Protein AF-A0A9P5GMZ2-F1 (afdb_monomer)

Secondary structure (DSSP, 8-state):
----HHHHHHHHHHSS-TT--GGG-SS-----EESSHHHHHHHHHHTT--TT-PPPTT--TTT---HHHHHHHTT-HHHHHHHHTTS-S-GGG-EETTSBBHHHHHHHHT-HHHHHHHHHH---SSHHHHHHSBSBTTS-SPBHHHHHHHTT-HHHHHHHHHHHHHHTTTTTHHHHHHHHS-HHHHHHHHHH--GGGHHHHHHTT--SS-HHHHT-TTTS-------

Sequence (227 aa):
MKVNKTLEQYIKLGWMSTNASNNFKQRVNSVQWYPNIINAHRSLTFKGVDHNCIIPIEGPRDLGPDLITGIIFDDCTDCFERFSEVLPPTHMSCCNEGGWSFISLALHAKSEKLLDRFFVSGFPYELEKFITGSSNAMGRGPSILGLSASSGDHQSFARLFRKLKQILNGRGFQRTLRDKLTGKERAAIRSVAPQYLQKMLYEAGLAAMHPTLRYSPYYSGKRTLMY

Foldseek 3Di:
DDPPVVLVVCCVPPPPDPDDDPVVPPDLPDFDKFQALQRLLVVCVVVVPDLVDQADLQGDPVPGDRPLLVCLLVLPPVSVVSVCVPHDLLQQRMAGNRQAGSLLSNLLSVSVNVLVVNLVSDHDPPLLCQQLFARGSSRPHFGVLLSNLQSLPQVSNVSSLVVNCVVCVLPCLLVSCVVRHDPNSLVSCVVRHDPVCQQVCVSSVSDPDRSVQCPPPVNVPPPPPDD

pLDDT: mean 78.57, std 18.8, range [28.84, 96.88]

Organism: Penicillium crustosum (NCBI:txid36656)

Mean predicted aligned error: 10.62 Å

Structure (mmCIF, N/CA/C/O backbone):
data_AF-A0A9P5GMZ2-F1
#
_entry.id   AF-A0A9P5GMZ2-F1
#
loop_
_atom_site.group_PDB
_atom_site.id
_atom_site.type_symbol
_atom_site.label_atom_id
_atom_site.label_alt_id
_atom_site.label_comp_id
_atom_site.label_asym_id
_atom_site.label_entity_id
_atom_site.label_seq_id
_atom_site.pdbx_PDB_ins_code
_atom_site.Cartn_x
_atom_site.Cartn_y
_atom_site.Cartn_z
_atom_site.occupancy
_atom_site.B_iso_or_equiv
_atom_site.auth_seq_id
_atom_site.auth_comp_id
_atom_site.auth_asym_id
_atom_site.auth_atom_id
_atom_site.pdbx_PDB_model_num
ATOM 1 N N . MET A 1 1 ? -13.095 -8.566 -21.799 1.00 33.94 1 MET A N 1
ATOM 2 C CA . MET A 1 1 ? -11.735 -8.109 -21.436 1.00 33.94 1 MET A CA 1
ATOM 3 C C . MET A 1 1 ? -10.721 -9.060 -22.045 1.00 33.94 1 MET A C 1
ATOM 5 O O . MET A 1 1 ? -10.682 -10.214 -21.647 1.00 33.94 1 MET A O 1
ATOM 9 N N . LYS A 1 2 ? -9.985 -8.626 -23.075 1.00 30.50 2 LYS A N 1
ATOM 10 C CA . LYS A 1 2 ? -8.913 -9.421 -23.690 1.00 30.50 2 LYS A CA 1
ATOM 11 C C . LYS A 1 2 ? -7.632 -9.134 -22.911 1.00 30.50 2 LYS A C 1
ATOM 13 O O . LYS A 1 2 ? -7.067 -8.060 -23.085 1.00 30.50 2 LYS A O 1
ATOM 18 N N . VAL A 1 3 ? -7.194 -10.072 -22.073 1.00 38.72 3 VAL A N 1
ATOM 19 C CA . VAL A 1 3 ? -5.803 -10.090 -21.602 1.00 38.72 3 VAL A CA 1
ATOM 20 C C . VAL A 1 3 ? -4.935 -10.067 -22.857 1.00 38.72 3 VAL A C 1
ATOM 22 O O . VAL A 1 3 ? -5.157 -10.840 -23.796 1.00 38.72 3 VAL A O 1
ATOM 25 N N . ASN A 1 4 ? -4.061 -9.069 -22.938 1.00 45.94 4 ASN A N 1
ATOM 26 C CA . ASN A 1 4 ? -3.279 -8.760 -24.121 1.00 45.94 4 ASN A CA 1
ATOM 27 C C . ASN A 1 4 ? -2.366 -9.966 -24.401 1.00 45.94 4 ASN A C 1
ATOM 29 O O . ASN A 1 4 ? -1.335 -10.108 -23.754 1.00 45.94 4 ASN A O 1
ATOM 33 N N . LYS A 1 5 ? -2.753 -10.862 -25.327 1.00 44.34 5 LYS A N 1
ATOM 34 C CA . LYS A 1 5 ? -1.968 -12.051 -25.742 1.00 44.34 5 LYS A CA 1
ATOM 35 C C . LYS A 1 5 ? -0.502 -11.707 -26.024 1.00 44.34 5 LYS A C 1
ATOM 37 O O . LYS A 1 5 ? 0.380 -12.538 -25.841 1.00 44.34 5 LYS A O 1
ATOM 42 N N . THR A 1 6 ? -0.261 -10.463 -26.422 1.00 46.75 6 THR A N 1
ATOM 43 C CA . THR A 1 6 ? 1.050 -9.857 -26.606 1.00 46.75 6 THR A CA 1
ATOM 44 C C . THR A 1 6 ? 1.871 -9.842 -25.312 1.00 46.75 6 THR A C 1
ATOM 46 O O . THR A 1 6 ? 3.021 -10.256 -25.340 1.00 46.75 6 THR A O 1
ATOM 49 N N . LEU A 1 7 ? 1.298 -9.460 -24.164 1.00 46.81 7 LEU A N 1
ATOM 50 C CA . LEU A 1 7 ? 1.973 -9.449 -22.857 1.00 46.81 7 LEU A CA 1
ATOM 51 C C . LEU A 1 7 ? 2.372 -10.868 -22.419 1.00 46.81 7 LEU A C 1
ATOM 53 O O . LEU A 1 7 ? 3.510 -11.100 -22.020 1.00 46.81 7 LEU A O 1
ATOM 57 N N . GLU A 1 8 ? 1.480 -11.848 -22.578 1.00 47.41 8 GLU A N 1
ATOM 58 C CA . GLU A 1 8 ? 1.796 -13.255 -22.295 1.00 47.41 8 GLU A CA 1
ATOM 59 C C . GLU A 1 8 ? 2.885 -13.815 -23.217 1.00 47.41 8 GLU A C 1
ATOM 61 O O . GLU A 1 8 ? 3.755 -14.558 -22.753 1.00 47.41 8 GLU A O 1
ATOM 66 N N . GLN A 1 9 ? 2.844 -13.474 -24.511 1.00 47.50 9 GLN A N 1
ATOM 67 C CA . GLN A 1 9 ? 3.877 -13.850 -25.478 1.00 47.50 9 GLN A CA 1
ATOM 68 C C . GLN A 1 9 ? 5.213 -13.171 -25.172 1.00 47.50 9 GLN A C 1
ATOM 70 O O . GLN A 1 9 ? 6.240 -13.838 -25.243 1.00 47.50 9 GLN A O 1
ATOM 75 N N . TYR A 1 10 ? 5.217 -11.902 -24.758 1.00 50.97 10 TYR A N 1
ATOM 76 C CA . TYR A 1 10 ? 6.428 -11.188 -24.349 1.00 50.97 10 TYR A CA 1
ATOM 77 C C . TYR A 1 10 ? 7.068 -11.809 -23.108 1.00 50.97 10 TYR A C 1
ATOM 79 O O . TYR A 1 10 ? 8.281 -12.007 -23.090 1.00 50.97 10 TYR A O 1
ATOM 87 N N . ILE A 1 11 ? 6.272 -12.203 -22.111 1.00 53.44 11 ILE A N 1
ATOM 88 C CA . ILE A 1 11 ? 6.795 -12.905 -20.932 1.00 53.44 11 ILE A CA 1
ATOM 89 C C . ILE A 1 11 ? 7.312 -14.304 -21.320 1.00 53.44 11 ILE A C 1
ATOM 91 O O . ILE A 1 11 ? 8.352 -14.731 -20.826 1.00 53.44 11 ILE A O 1
ATOM 95 N N . LYS A 1 12 ? 6.631 -15.020 -22.230 1.00 48.66 12 LYS A N 1
ATOM 96 C CA . LYS A 1 12 ? 7.063 -16.355 -22.694 1.00 48.66 12 LYS A CA 1
ATOM 97 C C . LYS A 1 12 ? 8.335 -16.326 -23.550 1.00 48.66 12 LYS A C 1
ATOM 99 O O . LYS A 1 12 ? 9.143 -17.239 -23.440 1.00 48.66 12 LYS A O 1
ATOM 104 N N . LEU A 1 13 ? 8.498 -15.321 -24.410 1.00 45.12 13 LEU A N 1
ATOM 105 C CA . LEU A 1 13 ? 9.579 -15.263 -25.403 1.00 45.12 13 LEU A CA 1
ATOM 106 C C . LEU A 1 13 ? 10.765 -14.391 -24.965 1.00 45.12 13 LEU A C 1
ATOM 108 O O . LEU A 1 13 ? 11.882 -14.633 -25.407 1.00 45.12 13 LEU A O 1
ATOM 112 N N . GLY A 1 14 ? 10.545 -13.381 -24.118 1.00 47.19 14 GLY A N 1
ATOM 113 C CA . GLY A 1 14 ? 11.544 -12.353 -23.802 1.00 47.19 14 GLY A CA 1
ATOM 114 C C . GLY A 1 14 ? 12.242 -12.485 -22.447 1.00 47.19 14 GLY A C 1
ATOM 115 O O . GLY A 1 14 ? 13.271 -11.845 -22.252 1.00 47.19 14 GLY A O 1
ATOM 116 N N . TRP A 1 15 ? 11.715 -13.284 -21.509 1.00 47.94 15 TRP A N 1
ATOM 117 C CA . TRP A 1 15 ? 12.262 -13.384 -20.143 1.00 47.94 15 TRP A CA 1
ATOM 118 C C . TRP A 1 15 ? 13.025 -14.679 -19.835 1.00 47.94 15 TRP A C 1
ATOM 120 O O . TRP A 1 15 ? 13.958 -14.630 -19.042 1.00 47.94 15 TRP A O 1
ATOM 130 N N . MET A 1 16 ? 12.662 -15.824 -20.429 1.00 41.19 16 MET A N 1
ATOM 131 C CA . MET A 1 16 ? 13.154 -17.137 -19.964 1.00 41.19 16 MET A CA 1
ATOM 132 C C . MET A 1 16 ? 14.047 -17.915 -20.943 1.00 41.19 16 MET A C 1
ATOM 134 O O . MET A 1 16 ? 14.605 -18.936 -20.551 1.00 41.19 16 MET A O 1
ATOM 138 N N . SER A 1 17 ? 14.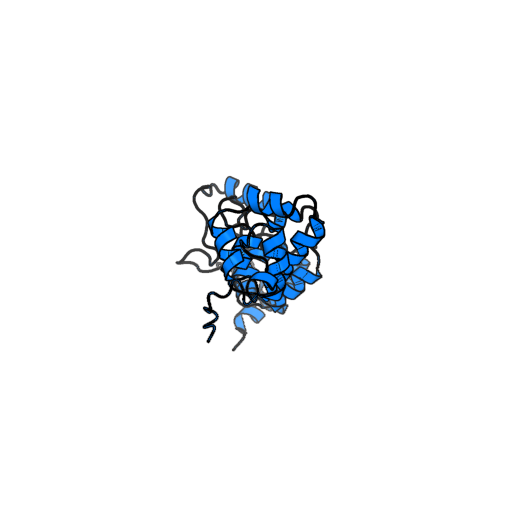251 -17.471 -22.190 1.00 36.06 17 SER A N 1
ATOM 139 C CA . SER A 1 17 ? 15.225 -18.145 -23.060 1.00 36.06 17 SER A CA 1
ATOM 140 C C . SER A 1 17 ? 16.616 -17.545 -22.863 1.00 36.06 17 SER A C 1
ATOM 142 O O . SER A 1 17 ? 16.887 -16.429 -23.308 1.00 36.06 17 SER A O 1
ATOM 144 N N . THR A 1 18 ? 17.522 -18.311 -22.262 1.00 42.81 18 THR A N 1
ATOM 145 C CA . THR A 1 18 ? 18.946 -17.979 -22.072 1.00 42.81 18 THR A CA 1
ATOM 146 C C . THR A 1 18 ? 19.729 -17.752 -23.376 1.00 42.81 18 THR A C 1
ATOM 148 O O . THR A 1 18 ? 20.888 -17.357 -23.317 1.00 42.81 18 THR A O 1
ATOM 151 N N . ASN A 1 19 ? 19.099 -17.926 -24.548 1.00 41.53 19 ASN A N 1
ATOM 152 C CA . ASN A 1 19 ? 19.746 -17.907 -25.864 1.00 41.53 19 ASN A CA 1
ATOM 153 C C . ASN A 1 19 ? 19.155 -16.902 -26.878 1.00 41.53 19 ASN A C 1
ATOM 155 O O . ASN A 1 19 ? 19.465 -16.987 -28.066 1.00 41.53 19 ASN A O 1
ATOM 159 N N . ALA A 1 20 ? 18.315 -15.944 -26.470 1.00 41.34 20 ALA A N 1
ATOM 160 C CA . ALA A 1 20 ? 17.826 -14.932 -27.412 1.00 41.34 20 ALA A CA 1
ATOM 161 C C . ALA A 1 20 ? 18.942 -13.933 -27.775 1.00 41.34 20 ALA A C 1
ATOM 163 O O . ALA A 1 20 ? 19.545 -13.303 -26.905 1.00 41.34 20 ALA A O 1
ATOM 164 N N . SER A 1 21 ? 19.214 -13.786 -29.077 1.00 36.66 21 SER A N 1
ATOM 165 C CA . SER A 1 21 ? 20.243 -12.888 -29.612 1.00 36.66 21 SER A CA 1
ATOM 166 C C . SER A 1 21 ? 20.099 -11.468 -29.052 1.00 36.66 21 SER A C 1
ATOM 168 O O . SER A 1 21 ? 18.994 -10.919 -29.033 1.00 36.66 21 SER A O 1
ATOM 170 N N . ASN A 1 22 ? 21.223 -10.854 -28.665 1.00 39.69 22 ASN A N 1
ATOM 171 C CA . ASN A 1 22 ? 21.317 -9.514 -28.064 1.00 39.69 22 ASN A CA 1
ATOM 172 C C . ASN A 1 22 ? 20.596 -8.383 -28.837 1.00 39.69 22 ASN A C 1
ATOM 174 O O . ASN A 1 22 ? 20.407 -7.303 -28.283 1.00 39.69 22 ASN A O 1
ATOM 178 N N . ASN A 1 23 ? 20.154 -8.624 -30.074 1.00 28.84 23 ASN A N 1
ATOM 179 C CA . ASN A 1 23 ? 19.489 -7.650 -30.938 1.00 28.84 23 ASN A CA 1
ATOM 180 C C . ASN A 1 23 ? 17.980 -7.476 -30.671 1.00 28.84 23 ASN A C 1
ATOM 182 O O . ASN A 1 23 ? 17.396 -6.527 -31.183 1.00 28.84 23 ASN A O 1
ATOM 186 N N . PHE A 1 24 ? 17.354 -8.313 -29.831 1.00 35.38 24 PHE A N 1
ATOM 187 C CA . PHE A 1 24 ? 15.966 -8.109 -29.369 1.00 35.38 24 PHE A CA 1
ATOM 188 C C . PHE A 1 24 ? 15.852 -7.199 -28.128 1.00 35.38 24 PHE A C 1
ATOM 190 O O . PHE A 1 24 ? 14.751 -6.919 -27.660 1.00 35.38 24 PHE A O 1
ATOM 197 N N . LYS A 1 25 ? 16.975 -6.662 -27.621 1.00 35.22 25 LYS A N 1
ATOM 198 C CA . LYS A 1 25 ? 17.029 -5.629 -26.565 1.00 35.22 25 LYS A CA 1
ATOM 199 C C . LYS A 1 25 ? 16.632 -4.229 -27.069 1.00 35.22 25 LYS A C 1
ATOM 201 O O . LYS A 1 25 ? 17.165 -3.222 -26.603 1.00 35.22 25 LYS A O 1
ATOM 206 N N . GLN A 1 26 ? 15.707 -4.117 -28.020 1.00 33.09 26 GLN A N 1
ATOM 207 C CA . GLN A 1 26 ? 15.161 -2.814 -28.396 1.00 33.09 26 GLN A CA 1
ATOM 208 C C . GLN A 1 26 ? 14.063 -2.406 -27.403 1.00 33.09 26 GLN A C 1
ATOM 210 O O . GLN A 1 26 ? 12.888 -2.695 -27.585 1.00 33.09 26 GLN A O 1
ATOM 215 N N . ARG A 1 27 ? 14.500 -1.712 -26.341 1.00 35.41 27 ARG A N 1
ATOM 216 C CA . ARG A 1 27 ? 13.706 -0.837 -25.453 1.00 35.41 27 ARG A CA 1
ATOM 217 C C . ARG A 1 27 ? 12.497 -1.460 -24.744 1.00 35.41 27 ARG A C 1
ATOM 219 O O . ARG A 1 27 ? 11.446 -0.839 -24.641 1.00 35.41 27 ARG A O 1
ATOM 226 N N . VAL A 1 28 ? 12.679 -2.620 -24.127 1.00 40.03 28 VAL A N 1
ATOM 227 C CA . VAL A 1 28 ? 11.989 -2.870 -22.855 1.00 40.03 28 VAL A CA 1
ATOM 228 C C . VAL A 1 28 ? 13.042 -2.580 -21.800 1.00 40.03 28 VAL A C 1
ATOM 230 O O . VAL A 1 28 ? 14.031 -3.310 -21.727 1.00 40.03 28 VAL A O 1
ATOM 233 N N . ASN A 1 29 ? 12.918 -1.461 -21.076 1.00 41.44 29 ASN A N 1
ATOM 234 C CA . ASN A 1 29 ? 13.789 -1.189 -19.932 1.00 41.44 29 ASN A CA 1
ATOM 235 C C . ASN A 1 29 ? 13.842 -2.469 -19.092 1.00 41.44 29 ASN A C 1
ATOM 237 O O . ASN A 1 29 ? 12.802 -3.061 -18.797 1.00 41.44 29 ASN A O 1
ATOM 241 N N . SER A 1 30 ? 15.053 -2.936 -18.784 1.00 54.25 30 SER A N 1
ATOM 242 C CA . SER A 1 30 ? 15.268 -4.038 -17.852 1.00 54.25 30 SER A CA 1
ATOM 243 C C . SER A 1 30 ? 14.341 -3.853 -16.660 1.00 54.25 30 SER A C 1
ATOM 245 O O . SER A 1 30 ? 14.303 -2.762 -16.098 1.00 54.25 30 SER A O 1
ATOM 247 N N . VAL A 1 31 ? 13.589 -4.889 -16.313 1.00 64.62 31 VAL A N 1
ATOM 248 C CA . VAL A 1 31 ? 12.605 -4.872 -15.230 1.00 64.62 31 VAL A CA 1
ATOM 249 C C . VAL A 1 31 ? 13.294 -4.421 -13.956 1.00 64.62 31 VAL A C 1
ATOM 251 O O . VAL A 1 31 ? 14.028 -5.186 -13.333 1.00 64.62 31 VAL A O 1
ATOM 254 N N . GLN A 1 32 ? 13.123 -3.146 -13.623 1.00 77.38 32 GLN A N 1
ATOM 255 C CA . GLN A 1 32 ? 13.827 -2.529 -12.521 1.00 77.38 32 GLN A CA 1
ATOM 256 C C . GLN A 1 32 ? 12.911 -2.500 -11.308 1.00 77.38 32 GLN A C 1
ATOM 258 O O . GLN A 1 32 ? 11.843 -1.895 -11.309 1.00 77.38 32 GLN A O 1
ATOM 263 N N . TRP A 1 33 ? 13.371 -3.160 -10.257 1.00 88.50 33 TRP A N 1
ATOM 264 C CA . TRP A 1 33 ? 12.737 -3.172 -8.953 1.00 88.50 33 TRP A CA 1
ATOM 265 C C . TRP A 1 33 ? 13.796 -3.171 -7.868 1.00 88.50 33 TRP A C 1
ATOM 267 O O . TRP A 1 33 ? 14.986 -3.379 -8.118 1.00 88.50 33 TRP A O 1
ATOM 277 N N . TYR A 1 34 ? 13.343 -2.943 -6.645 1.00 90.31 34 TYR A N 1
ATOM 278 C CA . TYR A 1 34 ? 14.190 -2.926 -5.470 1.00 90.31 34 TYR A CA 1
ATOM 279 C C . TYR A 1 34 ? 13.580 -3.815 -4.389 1.00 90.31 34 TYR A C 1
ATOM 281 O O . TYR A 1 34 ? 12.365 -3.792 -4.193 1.00 90.31 34 TYR A O 1
ATOM 289 N N . PRO A 1 35 ? 14.390 -4.579 -3.642 1.00 88.38 35 PRO A N 1
ATOM 290 C CA . PRO A 1 35 ? 13.876 -5.567 -2.696 1.00 88.38 35 PRO A CA 1
ATOM 291 C C . PRO A 1 35 ? 13.142 -4.962 -1.502 1.00 88.38 35 PRO A C 1
ATOM 293 O O . PRO A 1 35 ? 12.345 -5.648 -0.871 1.00 88.38 35 PRO A O 1
ATOM 296 N N . ASN A 1 36 ? 13.397 -3.692 -1.185 1.00 88.44 36 ASN A N 1
ATOM 297 C CA . ASN A 1 36 ? 12.684 -2.945 -0.157 1.00 88.44 36 ASN A CA 1
ATOM 298 C C . ASN A 1 36 ? 12.876 -1.434 -0.342 1.00 88.44 36 ASN A C 1
ATOM 300 O O . ASN A 1 36 ? 13.705 -0.983 -1.139 1.00 88.44 36 ASN A O 1
ATOM 304 N N . ILE A 1 37 ? 12.153 -0.665 0.472 1.00 90.25 37 ILE A N 1
ATOM 305 C CA . ILE A 1 37 ? 12.160 0.799 0.455 1.00 90.25 37 ILE A CA 1
ATOM 306 C C . ILE A 1 37 ? 13.548 1.419 0.704 1.00 90.25 37 ILE A C 1
ATOM 308 O O . ILE A 1 37 ? 13.862 2.454 0.127 1.00 90.25 37 ILE A O 1
ATOM 312 N N . ILE A 1 38 ? 14.409 0.775 1.505 1.00 90.44 38 ILE A N 1
ATOM 313 C CA . ILE A 1 38 ? 15.766 1.268 1.806 1.00 90.44 38 ILE A CA 1
ATOM 314 C C . ILE A 1 38 ? 16.649 1.172 0.560 1.00 90.44 38 ILE A C 1
ATOM 316 O O . ILE A 1 38 ? 17.356 2.121 0.219 1.00 90.44 38 ILE A O 1
ATOM 320 N N . ASN A 1 39 ? 16.596 0.031 -0.130 1.00 89.38 39 ASN A N 1
ATOM 321 C CA . ASN A 1 39 ? 17.332 -0.168 -1.374 1.00 89.38 39 ASN A CA 1
ATOM 322 C C . ASN A 1 39 ? 16.799 0.743 -2.482 1.00 89.38 39 ASN A C 1
ATOM 324 O O . ASN A 1 39 ? 17.598 1.357 -3.181 1.00 89.38 39 ASN A O 1
ATOM 328 N N . ALA A 1 40 ? 15.476 0.901 -2.582 1.00 91.50 40 ALA A N 1
ATOM 329 C CA . ALA A 1 40 ? 14.859 1.832 -3.520 1.00 91.50 40 ALA A CA 1
ATOM 330 C C . ALA A 1 40 ? 15.331 3.272 -3.286 1.00 91.50 40 ALA A C 1
ATOM 332 O O . ALA A 1 40 ? 15.813 3.912 -4.216 1.00 91.50 40 ALA A O 1
ATOM 333 N N . HIS A 1 41 ? 15.272 3.753 -2.040 1.00 91.25 41 HIS A N 1
ATOM 334 C CA . HIS A 1 41 ? 15.730 5.093 -1.674 1.00 91.25 41 HIS A CA 1
ATOM 335 C C . HIS A 1 41 ? 17.197 5.281 -2.058 1.00 91.25 41 HIS A C 1
ATOM 337 O O . HIS A 1 41 ? 17.532 6.195 -2.801 1.00 91.25 41 HIS A O 1
ATOM 343 N N . ARG A 1 42 ? 18.071 4.362 -1.625 1.00 89.62 42 ARG A N 1
ATOM 344 C CA . ARG A 1 42 ? 19.505 4.408 -1.933 1.00 89.62 42 ARG A CA 1
ATOM 345 C C . ARG A 1 42 ? 19.759 4.483 -3.441 1.00 89.62 42 ARG A C 1
ATOM 347 O O . ARG A 1 42 ? 20.533 5.327 -3.883 1.00 89.62 42 ARG A O 1
ATOM 354 N N . SER A 1 43 ? 19.123 3.616 -4.226 1.00 88.69 43 SER A N 1
ATOM 355 C CA . SER A 1 43 ? 19.301 3.585 -5.678 1.00 88.69 43 SER A CA 1
ATOM 356 C C . SER A 1 43 ? 18.782 4.846 -6.369 1.00 88.69 43 SER A C 1
ATOM 358 O O . SER A 1 43 ? 19.453 5.353 -7.265 1.00 88.69 43 SER A O 1
ATOM 360 N N . LEU A 1 44 ? 17.629 5.377 -5.954 1.00 88.19 44 LEU A N 1
ATOM 361 C CA . LEU A 1 44 ? 17.064 6.610 -6.510 1.00 88.19 44 LEU A CA 1
ATOM 362 C C . LEU A 1 44 ? 17.925 7.832 -6.169 1.00 88.19 44 LEU A C 1
ATOM 364 O O . LEU A 1 44 ? 18.216 8.635 -7.055 1.00 88.19 44 LEU A O 1
ATOM 368 N N . THR A 1 45 ? 18.425 7.922 -4.934 1.00 87.56 45 THR A N 1
ATOM 369 C CA . THR A 1 45 ? 19.382 8.960 -4.530 1.00 87.56 45 THR A CA 1
ATOM 370 C C . THR A 1 45 ? 20.666 8.888 -5.362 1.00 87.56 45 THR A C 1
ATOM 372 O O . THR A 1 45 ? 21.123 9.914 -5.857 1.00 87.56 45 THR A O 1
ATOM 375 N N . PHE A 1 46 ? 21.234 7.694 -5.582 1.00 86.38 46 PHE A N 1
ATOM 376 C CA . PHE A 1 46 ? 22.434 7.537 -6.421 1.00 86.38 46 PHE A CA 1
ATOM 377 C C . PHE A 1 46 ? 22.206 7.904 -7.889 1.00 86.38 46 PHE A C 1
ATOM 379 O O . PHE A 1 46 ? 23.123 8.395 -8.541 1.00 86.38 46 PHE A O 1
ATOM 386 N N . LYS A 1 47 ? 20.989 7.703 -8.406 1.00 84.50 47 LYS A N 1
ATOM 387 C CA . LYS A 1 47 ? 20.587 8.156 -9.746 1.00 84.50 47 LYS A CA 1
ATOM 388 C C . LYS A 1 47 ? 20.366 9.675 -9.836 1.00 84.50 47 LYS A C 1
ATOM 390 O O . LYS A 1 47 ? 20.063 10.166 -10.918 1.00 84.50 47 LYS A O 1
ATOM 395 N N . GLY A 1 48 ? 20.499 10.413 -8.732 1.00 84.38 48 GLY A N 1
ATOM 396 C CA . GLY A 1 48 ? 20.294 11.860 -8.699 1.00 84.38 48 GLY A CA 1
ATOM 397 C C . GLY A 1 48 ? 18.824 12.279 -8.752 1.00 84.38 48 GLY A C 1
ATOM 398 O O . GLY A 1 48 ? 18.534 13.413 -9.124 1.00 84.38 48 GLY A O 1
ATOM 399 N N . VAL A 1 49 ? 17.888 11.387 -8.400 1.00 84.25 49 VAL A N 1
ATOM 400 C CA . VAL A 1 49 ? 16.466 11.744 -8.307 1.00 84.25 49 VAL A CA 1
ATOM 401 C C . VAL A 1 49 ? 16.279 12.734 -7.155 1.00 84.25 49 VAL A C 1
ATOM 403 O O . VAL A 1 49 ? 16.659 12.455 -6.016 1.00 84.25 49 VAL A O 1
ATOM 406 N N . ASP A 1 50 ? 15.699 13.898 -7.452 1.00 82.62 50 ASP A N 1
ATOM 407 C CA . ASP A 1 50 ? 15.386 14.911 -6.442 1.00 82.62 50 ASP A CA 1
ATOM 408 C C . ASP A 1 50 ? 14.394 14.347 -5.412 1.00 82.62 50 ASP A C 1
ATOM 410 O O . ASP A 1 50 ? 13.353 13.795 -5.761 1.00 82.62 50 ASP A O 1
ATOM 414 N N . HIS A 1 51 ? 14.684 14.540 -4.124 1.00 78.94 51 HIS A N 1
ATOM 415 C CA . HIS A 1 51 ? 13.829 14.105 -3.016 1.00 78.94 51 HIS A CA 1
ATOM 416 C C . HIS A 1 51 ? 12.495 14.856 -2.965 1.00 78.94 51 HIS A C 1
ATOM 418 O O . HIS A 1 51 ? 11.555 14.404 -2.307 1.00 78.94 51 HIS A O 1
ATOM 424 N N . ASN A 1 52 ? 12.396 15.999 -3.644 1.00 81.50 52 ASN A N 1
ATOM 425 C CA . ASN A 1 52 ? 11.145 16.734 -3.807 1.00 81.50 52 ASN A CA 1
ATOM 426 C C . ASN A 1 52 ? 10.347 16.283 -5.039 1.00 81.50 52 ASN A C 1
ATOM 428 O O . ASN A 1 52 ? 9.181 16.655 -5.173 1.00 81.50 52 ASN A O 1
ATOM 432 N N . CYS A 1 53 ? 10.939 15.471 -5.916 1.00 79.69 53 CYS A N 1
ATOM 433 C CA . CYS A 1 53 ? 10.290 14.951 -7.107 1.00 79.69 53 CYS A CA 1
ATOM 434 C C . CYS A 1 53 ? 9.825 13.510 -6.861 1.00 79.69 53 CYS A C 1
ATOM 436 O O . CYS A 1 53 ? 10.622 12.576 -6.805 1.00 79.69 53 CYS A O 1
ATOM 438 N N . ILE A 1 54 ? 8.512 13.322 -6.715 1.00 80.75 54 ILE A N 1
ATOM 439 C CA . ILE A 1 54 ? 7.908 11.988 -6.657 1.00 80.75 54 ILE A CA 1
ATOM 440 C C . ILE A 1 54 ? 7.409 11.641 -8.056 1.00 80.75 54 ILE A C 1
ATOM 442 O O . ILE A 1 54 ? 6.550 12.340 -8.596 1.00 80.75 54 ILE A O 1
ATOM 446 N N . ILE A 1 55 ? 7.913 10.545 -8.625 1.00 84.56 55 ILE A N 1
ATOM 447 C CA . ILE A 1 55 ? 7.340 9.971 -9.847 1.00 84.56 55 ILE A CA 1
ATOM 448 C C . ILE A 1 55 ? 5.896 9.555 -9.525 1.00 84.56 55 ILE A C 1
ATOM 450 O O . ILE A 1 55 ? 5.703 8.847 -8.530 1.00 84.56 55 ILE A O 1
ATOM 454 N N . PRO A 1 56 ? 4.884 9.976 -10.309 1.00 89.62 56 PRO A N 1
ATOM 455 C CA . PRO A 1 56 ? 3.498 9.586 -10.064 1.00 89.62 56 PRO A CA 1
ATOM 456 C C . PRO A 1 56 ? 3.353 8.068 -9.950 1.00 89.62 56 PRO A C 1
ATOM 458 O O . PRO A 1 56 ? 4.123 7.318 -10.550 1.00 89.62 56 PRO A O 1
ATOM 461 N N . ILE A 1 57 ? 2.380 7.608 -9.165 1.00 92.00 57 ILE A N 1
ATOM 462 C CA . ILE A 1 57 ? 2.187 6.172 -8.928 1.00 92.00 57 ILE A CA 1
ATOM 463 C C . ILE A 1 57 ? 1.799 5.431 -10.215 1.00 92.00 57 ILE A C 1
ATOM 465 O O . ILE A 1 57 ? 2.164 4.273 -10.391 1.00 92.00 57 ILE A O 1
ATOM 469 N N . GLU A 1 58 ? 1.148 6.129 -11.145 1.00 87.00 58 GLU A N 1
ATOM 470 C CA . GLU A 1 58 ? 0.802 5.664 -12.489 1.00 87.00 58 GLU A CA 1
ATOM 471 C C . GLU A 1 58 ? 1.973 5.749 -13.487 1.00 87.00 58 GLU A C 1
ATOM 473 O O . GLU A 1 58 ? 1.838 5.349 -14.642 1.00 87.00 58 GLU A O 1
ATOM 478 N N . GLY A 1 59 ? 3.124 6.267 -13.051 1.00 85.19 59 GLY A N 1
ATOM 479 C CA . GLY A 1 59 ? 4.290 6.545 -13.882 1.00 85.19 59 GLY A CA 1
ATOM 480 C C . GLY A 1 59 ? 4.293 7.954 -14.500 1.00 85.19 59 GLY A C 1
ATOM 481 O O . GLY A 1 59 ? 3.366 8.747 -14.308 1.00 85.19 59 GLY A O 1
ATOM 482 N N . PRO A 1 60 ? 5.366 8.327 -15.219 1.00 80.75 60 PRO A N 1
ATOM 483 C CA . PRO A 1 60 ? 5.439 9.602 -15.930 1.00 80.75 60 PRO A CA 1
ATOM 484 C C . PRO A 1 60 ? 4.333 9.710 -16.990 1.00 80.75 60 PRO A C 1
ATOM 486 O O . PRO A 1 60 ? 4.099 8.759 -17.730 1.00 80.75 60 PRO A O 1
ATOM 489 N N . ARG A 1 61 ? 3.691 10.881 -17.114 1.00 73.75 61 ARG A N 1
ATOM 490 C CA . ARG A 1 61 ? 2.529 11.089 -18.008 1.00 73.75 61 ARG A CA 1
ATOM 491 C C . ARG A 1 61 ? 2.771 10.658 -19.457 1.00 73.75 61 ARG A C 1
ATOM 493 O O . ARG A 1 61 ? 1.866 10.115 -20.078 1.00 73.75 61 ARG A O 1
ATOM 500 N N . ASP A 1 62 ? 3.981 10.878 -19.961 1.00 75.38 62 ASP A N 1
ATOM 501 C CA . ASP A 1 62 ? 4.326 10.619 -21.363 1.00 75.38 62 ASP A CA 1
ATOM 502 C C . ASP A 1 62 ? 4.838 9.192 -21.612 1.00 75.38 62 ASP A C 1
ATOM 504 O O . ASP A 1 62 ? 4.953 8.769 -22.760 1.00 75.38 62 ASP A O 1
ATOM 508 N N . LEU A 1 63 ? 5.168 8.449 -20.550 1.00 74.44 63 LEU A N 1
ATOM 509 C CA . LEU A 1 63 ? 5.766 7.111 -20.639 1.00 74.44 63 LEU A CA 1
ATOM 510 C C . LEU A 1 63 ? 4.835 6.010 -20.122 1.00 74.44 63 LEU A C 1
ATOM 512 O O . LEU A 1 63 ? 4.967 4.860 -20.536 1.00 74.44 63 LEU A O 1
ATOM 516 N N . GLY A 1 64 ? 3.884 6.361 -19.256 1.00 76.75 64 GLY A N 1
ATOM 517 C CA . GLY A 1 64 ? 3.012 5.407 -18.586 1.00 76.75 64 GLY A CA 1
ATOM 518 C C . GLY A 1 64 ? 3.729 4.599 -17.495 1.00 76.75 64 GLY A C 1
ATOM 519 O O . GLY A 1 64 ? 4.844 4.946 -17.084 1.00 76.75 64 GLY A O 1
ATOM 520 N N . PRO A 1 65 ? 3.078 3.537 -16.993 1.00 83.50 65 PRO A N 1
ATOM 521 C CA . PRO A 1 65 ? 3.624 2.705 -15.930 1.00 83.50 65 PRO A CA 1
ATOM 522 C C . PRO A 1 65 ? 4.787 1.838 -16.428 1.00 83.50 65 PRO A C 1
ATOM 524 O O . PRO A 1 65 ? 4.781 1.352 -17.560 1.00 83.50 65 PRO A O 1
ATOM 527 N N . ASP A 1 66 ? 5.763 1.577 -15.553 1.00 85.56 66 ASP A N 1
ATOM 528 C CA . ASP A 1 66 ? 6.759 0.528 -15.801 1.00 85.56 66 ASP A CA 1
ATOM 529 C C . ASP A 1 66 ? 6.102 -0.865 -15.846 1.00 85.56 66 ASP A C 1
ATOM 531 O O . ASP A 1 66 ? 4.959 -1.046 -15.421 1.00 85.56 66 ASP A O 1
ATOM 535 N N . LEU A 1 67 ? 6.826 -1.874 -16.346 1.00 83.81 67 LEU A N 1
ATOM 536 C CA . LEU A 1 67 ? 6.255 -3.205 -16.573 1.00 83.81 67 LEU A CA 1
ATOM 537 C C . LEU A 1 67 ? 5.671 -3.839 -15.301 1.00 83.81 67 LEU A C 1
ATOM 539 O O . LEU A 1 67 ? 4.619 -4.472 -15.372 1.00 83.81 67 LEU A O 1
ATOM 543 N N . ILE A 1 68 ? 6.324 -3.678 -14.147 1.00 89.12 68 ILE A N 1
ATOM 544 C CA . ILE A 1 68 ? 5.831 -4.259 -12.891 1.00 89.12 68 ILE A CA 1
ATOM 545 C C . ILE A 1 68 ? 4.570 -3.530 -12.451 1.00 89.12 68 ILE A C 1
ATOM 547 O O . ILE A 1 68 ? 3.596 -4.169 -12.054 1.00 89.12 68 ILE A O 1
ATOM 551 N N . THR A 1 69 ? 4.572 -2.204 -12.563 1.00 91.25 69 THR A N 1
ATOM 552 C CA . THR A 1 69 ? 3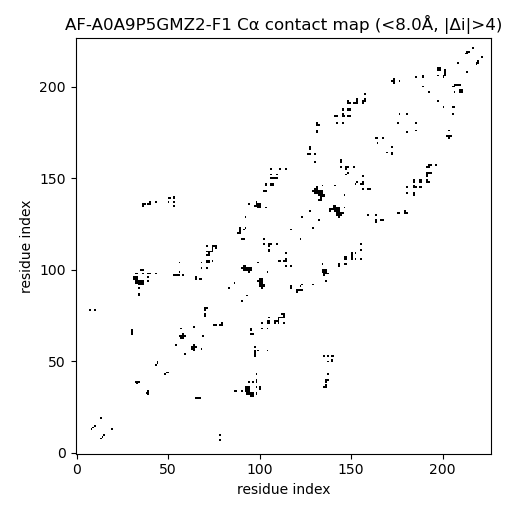.389 -1.387 -12.293 1.00 91.25 69 THR A CA 1
ATOM 553 C C . THR A 1 69 ? 2.226 -1.791 -13.191 1.00 91.25 69 THR A C 1
ATOM 555 O O . THR A 1 69 ? 1.132 -2.003 -12.680 1.00 91.25 69 THR A O 1
ATOM 558 N N . GLY A 1 70 ? 2.465 -2.001 -14.488 1.00 88.31 70 GLY A N 1
ATOM 559 C CA . GLY A 1 70 ? 1.461 -2.499 -15.430 1.00 88.31 70 GLY A CA 1
ATOM 560 C C . GLY A 1 70 ? 0.912 -3.876 -15.046 1.00 88.31 70 GLY A C 1
ATOM 561 O O . GLY A 1 70 ? -0.299 -4.042 -14.960 1.00 88.31 70 GLY A O 1
ATOM 562 N N . ILE A 1 71 ? 1.783 -4.843 -14.721 1.00 89.44 71 ILE A N 1
ATOM 563 C CA . ILE A 1 71 ? 1.373 -6.185 -14.258 1.00 89.44 71 ILE A CA 1
ATOM 564 C C . ILE A 1 71 ? 0.473 -6.099 -13.019 1.00 89.44 71 ILE A C 1
ATOM 566 O O . ILE A 1 71 ? -0.521 -6.823 -12.929 1.00 89.44 71 ILE A O 1
ATOM 570 N N . ILE A 1 72 ? 0.827 -5.233 -12.064 1.00 94.06 72 ILE A N 1
ATOM 571 C CA . ILE A 1 72 ? 0.050 -5.048 -10.839 1.00 94.06 72 ILE A CA 1
ATOM 572 C C . ILE A 1 72 ? -1.275 -4.347 -11.143 1.00 94.06 72 ILE A C 1
ATOM 574 O O . ILE A 1 72 ? -2.312 -4.797 -10.662 1.00 94.06 72 ILE A O 1
ATOM 578 N N . PHE A 1 73 ? -1.266 -3.283 -11.946 1.00 93.00 73 PHE A N 1
ATOM 579 C CA . PHE A 1 73 ? -2.468 -2.521 -12.296 1.00 93.00 73 PHE A CA 1
ATOM 580 C C . PHE A 1 73 ? -3.485 -3.365 -13.069 1.00 93.00 73 PHE A C 1
ATOM 582 O O . PHE A 1 73 ? -4.681 -3.252 -12.817 1.00 93.00 73 PHE A O 1
ATOM 589 N N . ASP A 1 74 ? -3.011 -4.259 -13.936 1.00 91.38 74 ASP A N 1
ATOM 590 C CA . ASP A 1 74 ? -3.850 -5.206 -14.677 1.00 91.38 74 ASP A CA 1
ATOM 591 C C . ASP A 1 74 ? -4.345 -6.388 -13.817 1.00 91.38 74 ASP A C 1
ATOM 593 O O . ASP A 1 74 ? -5.087 -7.240 -14.312 1.00 91.38 74 ASP A O 1
ATOM 597 N N . ASP A 1 75 ? -3.921 -6.477 -12.548 1.00 91.62 75 ASP A N 1
ATOM 598 C CA . ASP A 1 75 ? -4.189 -7.601 -11.637 1.00 91.62 75 ASP A CA 1
ATOM 599 C C . ASP A 1 75 ? -3.837 -8.967 -12.276 1.00 91.62 75 ASP A C 1
ATOM 601 O O . ASP A 1 75 ? -4.519 -9.981 -12.084 1.00 91.62 75 ASP A O 1
ATOM 605 N N . CYS A 1 76 ? -2.764 -9.000 -13.086 1.00 90.94 76 CYS A N 1
ATOM 606 C CA . CYS A 1 76 ? -2.328 -10.201 -13.803 1.00 90.94 76 CYS A CA 1
ATOM 607 C C . CYS A 1 76 ? -1.526 -11.124 -12.876 1.00 90.94 76 CYS A C 1
ATOM 609 O O . CYS A 1 76 ? -0.291 -11.096 -12.844 1.00 90.94 76 CYS A O 1
ATOM 611 N N . THR A 1 77 ? -2.225 -11.986 -12.139 1.00 89.75 77 THR A N 1
ATOM 612 C CA . THR A 1 77 ? -1.610 -12.935 -11.199 1.00 89.75 77 THR A CA 1
ATOM 613 C C . THR A 1 77 ? -0.595 -13.867 -11.849 1.00 89.75 77 THR A C 1
ATOM 615 O O . THR A 1 77 ? 0.460 -14.100 -11.270 1.00 89.75 77 THR A O 1
ATOM 618 N N . ASP A 1 78 ? -0.874 -14.353 -13.058 1.00 85.44 78 ASP A N 1
ATOM 619 C CA . ASP A 1 78 ? -0.011 -15.311 -13.762 1.00 85.44 78 ASP A CA 1
ATOM 620 C C . ASP A 1 78 ? 1.278 -14.641 -14.256 1.00 85.44 78 ASP A C 1
ATOM 622 O O . ASP A 1 78 ? 2.358 -15.234 -14.236 1.00 85.44 78 ASP A O 1
ATOM 626 N N . CYS A 1 79 ? 1.176 -13.374 -14.671 1.00 86.06 79 CYS A N 1
ATOM 627 C CA . CYS A 1 79 ? 2.329 -12.549 -15.014 1.00 86.06 79 CYS A CA 1
ATOM 628 C C . CYS A 1 79 ? 3.197 -12.302 -13.773 1.00 86.06 79 CYS A C 1
ATOM 630 O O . CYS A 1 79 ? 4.420 -12.440 -13.828 1.00 86.06 79 CYS A O 1
ATOM 632 N N . PHE A 1 80 ? 2.556 -11.951 -12.653 1.00 87.31 80 PHE A N 1
ATOM 633 C CA . PHE A 1 80 ? 3.241 -11.680 -11.394 1.00 87.31 80 PHE A CA 1
ATOM 634 C C . PHE A 1 80 ? 3.909 -12.934 -10.823 1.00 87.31 80 PHE A C 1
ATOM 636 O O . PHE A 1 80 ? 5.002 -12.847 -10.281 1.00 87.31 80 PHE A O 1
ATOM 643 N N . GLU A 1 81 ? 3.301 -14.108 -10.974 1.00 86.31 81 GLU A N 1
ATOM 644 C CA . GLU A 1 81 ? 3.845 -15.376 -10.482 1.00 86.31 81 GLU A CA 1
ATOM 645 C C . GLU A 1 81 ? 5.191 -15.714 -11.125 1.00 86.31 81 GLU A C 1
ATOM 647 O O . GLU A 1 81 ? 6.158 -15.978 -10.414 1.00 86.31 81 GLU A O 1
ATOM 652 N N . ARG A 1 82 ? 5.296 -15.562 -12.449 1.00 81.12 82 ARG A N 1
ATOM 653 C CA . ARG A 1 82 ? 6.566 -15.738 -13.174 1.00 81.12 82 ARG A CA 1
ATOM 654 C C . ARG A 1 82 ? 7.646 -14.761 -12.721 1.00 81.12 82 ARG A C 1
ATOM 656 O O . ARG A 1 82 ? 8.828 -15.073 -12.763 1.00 81.12 82 ARG A O 1
ATOM 663 N N . PHE A 1 83 ? 7.243 -13.564 -12.308 1.00 78.44 83 PHE A N 1
ATOM 664 C CA . PHE A 1 83 ? 8.156 -12.576 -11.745 1.00 78.44 83 PHE A CA 1
ATOM 665 C C . PHE A 1 83 ? 8.529 -12.893 -10.290 1.00 78.44 83 PHE A C 1
ATOM 667 O O . PHE A 1 83 ? 9.648 -12.632 -9.860 1.00 78.44 83 PHE A O 1
ATOM 674 N N . SER A 1 84 ? 7.611 -13.485 -9.529 1.00 81.62 84 SER A N 1
ATOM 675 C CA . SER A 1 84 ? 7.770 -13.732 -8.097 1.00 81.62 84 SER A CA 1
ATOM 676 C C . SER A 1 84 ? 8.869 -14.738 -7.751 1.00 81.62 84 SER A C 1
ATOM 678 O O . SER A 1 84 ? 9.411 -14.676 -6.648 1.00 81.62 84 SER A O 1
ATOM 680 N N . GLU A 1 85 ? 9.258 -15.593 -8.704 1.00 76.81 85 GLU A N 1
ATOM 681 C CA . GLU A 1 85 ? 10.352 -16.566 -8.569 1.00 76.81 85 GLU A CA 1
ATOM 682 C C . GLU A 1 85 ? 11.702 -15.913 -8.232 1.00 76.81 85 GLU A C 1
ATOM 684 O O . GLU A 1 85 ? 12.530 -16.517 -7.553 1.00 76.81 85 GLU A O 1
ATOM 689 N N . VAL A 1 86 ? 11.923 -14.670 -8.676 1.00 78.56 86 VAL A N 1
ATOM 690 C CA . VAL A 1 86 ? 13.176 -13.929 -8.442 1.00 78.56 86 VAL A CA 1
ATOM 691 C C . VAL A 1 86 ? 13.062 -12.884 -7.329 1.00 78.56 86 VAL A C 1
ATOM 693 O O . VAL A 1 86 ? 14.027 -12.175 -7.038 1.00 78.56 86 VAL A O 1
ATOM 696 N N . LEU A 1 87 ? 11.886 -12.763 -6.710 1.00 83.62 87 LEU A N 1
ATOM 697 C CA . LEU A 1 87 ? 11.625 -11.794 -5.654 1.00 83.62 87 LEU A CA 1
ATOM 698 C C . LEU A 1 87 ? 11.841 -12.405 -4.255 1.00 83.62 87 LEU A C 1
ATOM 700 O O . LEU A 1 87 ? 11.559 -13.584 -4.036 1.00 83.62 87 LEU A O 1
ATOM 704 N N . PRO A 1 88 ? 12.269 -11.608 -3.256 1.00 83.00 88 PRO A N 1
ATOM 705 C CA . PRO A 1 88 ? 12.388 -12.079 -1.876 1.00 83.00 88 PRO A CA 1
ATOM 706 C C . PRO A 1 88 ? 11.010 -12.434 -1.294 1.00 83.00 88 PRO A C 1
ATOM 708 O O . PRO A 1 88 ? 10.062 -11.725 -1.601 1.00 83.00 88 PRO A O 1
ATOM 711 N N . PRO A 1 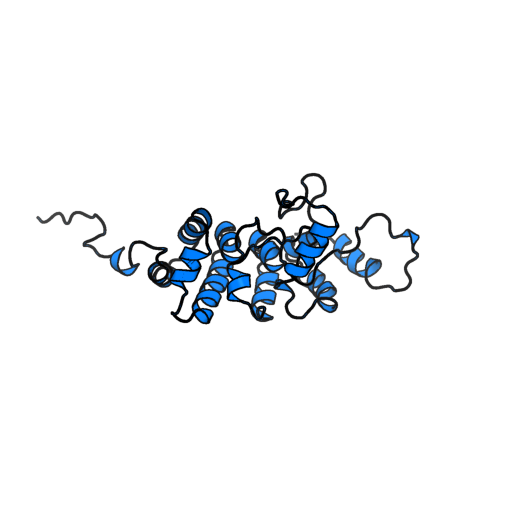89 ? 10.874 -13.403 -0.368 1.00 81.31 89 PRO A N 1
ATOM 712 C CA . PRO A 1 89 ? 9.572 -13.905 0.107 1.00 81.31 89 PRO A CA 1
ATOM 713 C C . PRO A 1 89 ? 8.536 -12.838 0.509 1.00 81.31 89 PRO A C 1
ATOM 715 O O . PRO A 1 89 ? 7.336 -13.030 0.346 1.00 81.31 89 PRO A O 1
ATOM 718 N N . THR A 1 90 ? 8.978 -11.679 1.002 1.00 83.50 90 THR A N 1
ATOM 719 C CA . THR A 1 90 ? 8.125 -10.520 1.297 1.00 83.50 90 THR A CA 1
ATOM 720 C C . THR A 1 90 ? 7.883 -9.640 0.059 1.00 83.50 90 THR A C 1
ATOM 722 O O . THR A 1 90 ? 8.161 -8.434 0.095 1.00 83.50 90 THR A O 1
ATOM 725 N N . HIS A 1 91 ? 7.340 -10.215 -1.026 1.00 89.12 91 HIS A N 1
ATOM 726 C CA . HIS A 1 91 ? 7.139 -9.550 -2.333 1.00 89.12 91 HIS A CA 1
ATOM 727 C C . HIS A 1 91 ? 6.442 -8.191 -2.223 1.00 89.12 91 HIS A C 1
ATOM 729 O O . HIS A 1 91 ? 6.847 -7.222 -2.855 1.00 89.12 91 HIS A O 1
ATOM 735 N N . MET A 1 92 ? 5.433 -8.094 -1.352 1.00 92.75 92 MET A N 1
ATOM 736 C CA . MET A 1 92 ? 4.637 -6.878 -1.130 1.00 92.75 92 MET A CA 1
ATOM 737 C C . MET A 1 92 ? 5.469 -5.637 -0.748 1.00 92.75 92 MET A C 1
ATOM 739 O O . MET A 1 92 ? 5.007 -4.505 -0.902 1.00 92.75 92 MET A O 1
ATOM 743 N N . SER A 1 93 ? 6.666 -5.857 -0.188 1.00 92.31 93 SER A N 1
ATOM 744 C CA . SER A 1 93 ? 7.558 -4.811 0.323 1.00 92.31 93 SER A CA 1
ATOM 745 C C . SER A 1 93 ? 8.591 -4.337 -0.696 1.00 92.31 93 SER A C 1
ATOM 747 O O . SER A 1 93 ? 9.231 -3.309 -0.467 1.00 92.31 93 SER A O 1
ATOM 749 N N . CYS A 1 94 ? 8.732 -5.052 -1.814 1.00 93.19 94 CYS A N 1
ATOM 750 C CA . CYS A 1 94 ? 9.549 -4.622 -2.937 1.00 93.19 94 CYS A CA 1
ATOM 751 C C . CYS A 1 94 ? 8.972 -3.351 -3.565 1.00 93.19 94 CYS A C 1
ATOM 753 O O . CYS A 1 94 ? 7.785 -3.063 -3.410 1.00 93.19 94 CYS A O 1
ATOM 755 N N . CYS A 1 95 ? 9.811 -2.598 -4.268 1.00 93.44 95 CYS A N 1
ATOM 756 C CA . CYS A 1 95 ? 9.445 -1.350 -4.925 1.00 93.44 95 CYS A CA 1
ATOM 757 C C . CYS A 1 95 ? 9.679 -1.425 -6.433 1.00 93.44 95 CYS A C 1
ATOM 759 O O . CYS A 1 95 ? 10.648 -2.048 -6.866 1.00 93.44 95 CYS A O 1
ATOM 761 N N . ASN A 1 96 ? 8.830 -0.761 -7.217 1.00 92.94 96 ASN A N 1
ATOM 762 C CA . ASN A 1 96 ? 9.038 -0.584 -8.657 1.00 92.94 96 ASN A CA 1
ATOM 763 C C . ASN A 1 96 ? 10.176 0.410 -8.951 1.00 92.94 96 ASN A C 1
ATOM 765 O O . ASN A 1 96 ? 10.808 0.949 -8.035 1.00 92.94 96 ASN A O 1
ATOM 769 N N . GLU A 1 97 ? 10.407 0.692 -10.234 1.0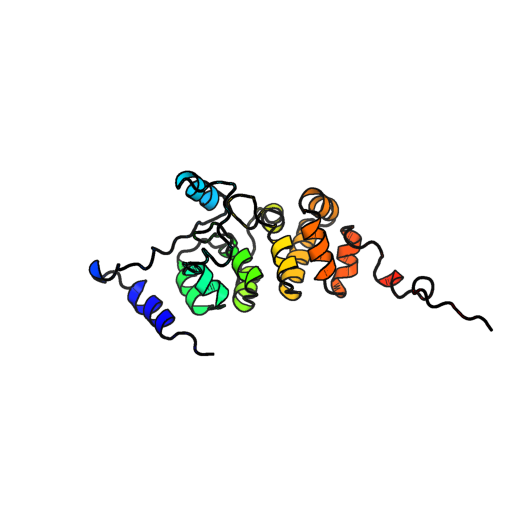0 88.88 97 GLU A N 1
ATOM 770 C CA . GLU A 1 97 ? 11.419 1.650 -10.684 1.00 88.88 97 GLU A CA 1
ATOM 771 C C . GLU A 1 97 ? 11.221 3.045 -10.067 1.00 88.88 97 GLU A C 1
ATOM 773 O O . GLU A 1 97 ? 12.199 3.673 -9.662 1.00 88.88 97 GLU A O 1
ATOM 778 N N . GLY A 1 98 ? 9.966 3.485 -9.922 1.00 89.12 98 GLY A N 1
ATOM 779 C CA . GLY A 1 98 ? 9.589 4.760 -9.301 1.00 89.12 98 GLY A CA 1
ATOM 780 C C . GLY A 1 98 ? 9.654 4.792 -7.767 1.00 89.12 98 GLY A C 1
ATOM 781 O O . GLY A 1 98 ? 9.332 5.814 -7.157 1.00 89.12 98 GLY A O 1
ATOM 782 N N . GLY A 1 99 ? 10.051 3.692 -7.122 1.00 92.69 99 GLY A N 1
ATOM 783 C CA . GLY A 1 99 ? 10.180 3.597 -5.669 1.00 92.69 99 GLY A CA 1
ATOM 784 C C . GLY A 1 99 ? 8.869 3.367 -4.911 1.00 92.69 99 GLY A C 1
ATOM 785 O O . GLY A 1 99 ? 8.856 3.477 -3.687 1.00 92.69 99 GLY A O 1
ATOM 786 N N . TRP A 1 100 ? 7.770 3.045 -5.588 1.00 94.88 100 TRP A N 1
ATOM 787 C CA . TRP A 1 100 ? 6.497 2.684 -4.959 1.00 94.88 100 TRP A CA 1
ATOM 788 C C . TRP A 1 100 ? 6.488 1.216 -4.566 1.00 94.88 100 TRP A C 1
ATOM 790 O O . TRP A 1 100 ? 6.829 0.361 -5.383 1.00 94.88 100 TRP A O 1
ATOM 800 N N . SER A 1 101 ? 6.090 0.906 -3.329 1.00 95.31 101 SER A N 1
ATOM 801 C CA . SER A 1 101 ? 5.994 -0.495 -2.910 1.00 95.31 101 SER A CA 1
ATOM 802 C C . SER A 1 101 ? 4.897 -1.250 -3.668 1.00 95.31 101 SER A C 1
ATOM 804 O O . SER A 1 101 ? 3.859 -0.678 -3.997 1.00 95.31 101 SER A O 1
ATOM 806 N N . PHE A 1 102 ? 5.085 -2.546 -3.917 1.00 95.62 102 PHE A N 1
ATOM 807 C CA . PHE A 1 102 ? 4.132 -3.356 -4.683 1.00 95.62 102 PHE A CA 1
ATOM 808 C C . PHE A 1 102 ? 2.754 -3.409 -4.025 1.00 95.62 102 PHE A C 1
ATOM 810 O O . PHE A 1 102 ? 1.745 -3.337 -4.723 1.00 95.62 102 PHE A O 1
ATOM 817 N N . ILE A 1 103 ? 2.689 -3.443 -2.687 1.00 96.19 103 ILE A N 1
ATOM 818 C CA . ILE A 1 103 ? 1.404 -3.316 -1.991 1.00 96.19 103 ILE A CA 1
ATOM 819 C C . ILE A 1 103 ? 0.740 -1.966 -2.268 1.00 96.19 103 ILE A C 1
ATOM 821 O O . ILE A 1 103 ? -0.471 -1.908 -2.425 1.00 96.19 103 ILE A O 1
ATOM 825 N N . SER A 1 104 ? 1.511 -0.882 -2.366 1.00 95.94 104 SER A N 1
ATOM 826 C CA . SER A 1 104 ? 0.974 0.453 -2.635 1.00 95.94 104 SER A CA 1
ATOM 827 C C . SER A 1 104 ? 0.390 0.542 -4.037 1.00 95.94 104 SER A C 1
ATOM 829 O O . SER A 1 104 ? -0.709 1.063 -4.206 1.00 95.94 104 SER A O 1
ATOM 831 N N . LEU A 1 105 ? 1.087 -0.035 -5.018 1.00 96.56 105 LEU A N 1
ATOM 832 C CA . LEU A 1 105 ? 0.598 -0.159 -6.389 1.00 96.56 105 LEU A CA 1
ATOM 833 C C . LEU A 1 105 ? -0.716 -0.945 -6.432 1.00 96.56 105 LEU A C 1
ATOM 835 O O . LEU A 1 105 ? -1.700 -0.469 -6.992 1.00 96.56 105 LEU A O 1
ATOM 839 N N . ALA A 1 106 ? -0.760 -2.100 -5.766 1.00 96.88 106 ALA A N 1
ATOM 840 C CA . ALA A 1 106 ? -1.942 -2.954 -5.740 1.00 96.88 106 ALA A CA 1
ATOM 841 C C . ALA A 1 106 ? -3.131 -2.284 -5.026 1.00 96.88 106 ALA A C 1
ATOM 843 O O . ALA A 1 106 ? -4.261 -2.362 -5.497 1.00 96.88 106 ALA A O 1
ATOM 844 N N . LEU A 1 107 ? -2.891 -1.565 -3.922 1.00 96.69 107 LEU A N 1
ATOM 845 C CA . LEU A 1 107 ? -3.926 -0.810 -3.200 1.00 96.69 107 LEU A CA 1
ATOM 846 C C . LEU A 1 107 ? -4.488 0.349 -4.019 1.00 96.69 107 LEU A C 1
ATOM 848 O O . LEU A 1 107 ? -5.685 0.627 -3.947 1.00 96.69 107 LEU A O 1
ATOM 852 N N . HIS A 1 108 ? -3.620 1.044 -4.752 1.00 95.50 108 HIS A N 1
ATOM 853 C CA . HIS A 1 108 ? -4.008 2.141 -5.626 1.00 95.50 108 HIS A CA 1
ATOM 854 C C . HIS A 1 108 ? -4.865 1.640 -6.794 1.00 95.50 108 HIS A C 1
ATOM 856 O O . HIS A 1 108 ? -5.938 2.190 -7.037 1.00 95.50 108 HIS A O 1
ATOM 862 N N . ALA A 1 109 ? -4.434 0.560 -7.451 1.00 95.12 109 ALA A N 1
ATOM 863 C CA . ALA A 1 109 ? -5.137 -0.031 -8.587 1.00 95.12 109 ALA A CA 1
ATOM 864 C C . ALA A 1 109 ? -6.335 -0.914 -8.204 1.00 95.12 109 ALA A C 1
ATOM 866 O O . ALA A 1 109 ? -7.109 -1.293 -9.078 1.00 95.12 109 ALA A O 1
ATOM 867 N N . LYS A 1 110 ? -6.518 -1.215 -6.911 1.00 95.81 110 LYS A N 1
ATOM 868 C CA . LYS A 1 110 ? -7.530 -2.163 -6.409 1.00 95.81 110 LYS A CA 1
ATOM 869 C C . LYS A 1 110 ? -7.364 -3.553 -7.031 1.00 95.81 110 LYS A C 1
ATOM 871 O O . LYS A 1 110 ? -8.335 -4.187 -7.432 1.00 95.81 110 LYS A O 1
ATOM 876 N N . SER A 1 111 ? -6.122 -4.019 -7.109 1.00 95.62 111 SER A N 1
ATOM 877 C CA . SER A 1 111 ? -5.753 -5.323 -7.665 1.00 95.62 111 SER A CA 1
ATOM 878 C C . SER A 1 111 ? -6.123 -6.438 -6.684 1.00 95.62 111 SER A C 1
ATOM 880 O O . SER A 1 111 ? -5.274 -6.934 -5.942 1.00 95.62 111 SER A O 1
ATOM 882 N N . GLU A 1 112 ? -7.414 -6.762 -6.597 1.00 94.44 112 GLU A N 1
ATOM 883 C CA . GLU A 1 112 ? -7.985 -7.625 -5.556 1.00 94.44 112 GLU A CA 1
ATOM 884 C C . GLU A 1 112 ? -7.266 -8.977 -5.448 1.00 94.44 112 GLU A C 1
ATOM 886 O O . GLU A 1 112 ? -6.912 -9.394 -4.340 1.00 94.44 112 GLU A O 1
ATOM 891 N N . LYS A 1 113 ? -6.968 -9.638 -6.576 1.00 94.12 113 LYS A N 1
ATOM 892 C CA . LYS A 1 113 ? -6.342 -10.970 -6.561 1.00 94.12 113 LYS A CA 1
ATOM 893 C C . LYS A 1 113 ? -4.901 -10.912 -6.068 1.00 94.12 113 LYS A C 1
ATOM 895 O O . LYS A 1 113 ? -4.471 -11.774 -5.296 1.00 94.12 113 LYS A O 1
ATOM 900 N N . LEU A 1 114 ? -4.137 -9.909 -6.498 1.00 94.38 114 LEU A N 1
ATOM 901 C CA . LEU A 1 114 ? -2.774 -9.702 -6.010 1.00 94.38 114 LEU A CA 1
ATOM 902 C C . LEU A 1 114 ? -2.751 -9.278 -4.540 1.00 94.38 114 LEU A C 1
ATOM 904 O O . LEU A 1 114 ? -1.913 -9.767 -3.782 1.00 94.38 114 LEU A O 1
ATOM 908 N N . LEU A 1 115 ? -3.689 -8.431 -4.109 1.00 95.06 115 LEU A N 1
ATOM 909 C CA . LEU A 1 115 ? -3.840 -8.056 -2.704 1.00 95.06 115 LEU A CA 1
ATOM 910 C C . LEU A 1 115 ? -4.137 -9.280 -1.838 1.00 95.06 115 LEU A C 1
ATOM 912 O O . LEU A 1 115 ? -3.514 -9.442 -0.788 1.00 95.06 115 LEU A O 1
ATOM 916 N N . ASP A 1 116 ? -5.014 -10.179 -2.286 1.00 93.00 116 ASP A N 1
ATOM 917 C CA . ASP A 1 116 ? -5.258 -11.453 -1.611 1.00 93.00 116 ASP A CA 1
ATOM 918 C C . ASP A 1 116 ? -3.984 -12.276 -1.445 1.00 93.00 116 ASP A C 1
ATOM 920 O O . ASP A 1 116 ? -3.668 -12.691 -0.324 1.00 93.00 116 ASP A O 1
ATOM 924 N N . ARG A 1 117 ? -3.214 -12.447 -2.526 1.00 91.50 117 ARG A N 1
ATOM 925 C CA . ARG A 1 117 ? -1.927 -13.157 -2.481 1.00 91.50 117 ARG A CA 1
ATOM 926 C C . ARG A 1 117 ? -0.959 -12.503 -1.494 1.00 91.50 117 ARG A C 1
ATOM 928 O O . ARG A 1 117 ? -0.405 -13.198 -0.646 1.00 91.50 117 ARG A O 1
ATOM 935 N N . PHE A 1 118 ? -0.805 -11.180 -1.541 1.00 92.56 118 PHE A N 1
ATOM 936 C CA . PHE A 1 118 ? 0.074 -10.441 -0.633 1.00 92.56 118 PHE A CA 1
ATOM 937 C C . PHE A 1 118 ? -0.335 -10.607 0.831 1.00 92.56 118 PHE A C 1
ATOM 939 O O . PHE A 1 118 ? 0.495 -10.907 1.688 1.00 92.56 118 PHE A O 1
ATOM 946 N N . PHE A 1 119 ? -1.616 -10.459 1.155 1.00 90.50 119 PHE A N 1
ATOM 947 C CA . PHE A 1 119 ? -2.059 -10.594 2.540 1.00 90.50 119 PHE A CA 1
ATOM 948 C C . PHE A 1 119 ? -1.916 -12.024 3.084 1.00 90.50 119 PHE A C 1
ATOM 950 O O . PHE A 1 119 ? -1.756 -12.180 4.298 1.00 90.50 119 PHE A O 1
ATOM 957 N N . VAL A 1 120 ? -1.934 -13.044 2.216 1.00 87.94 120 VAL A N 1
ATOM 958 C CA . VAL A 1 120 ? -1.683 -14.450 2.577 1.00 87.94 120 VAL A CA 1
ATOM 959 C C . VAL A 1 120 ? -0.189 -14.751 2.724 1.00 87.94 120 VAL A C 1
ATOM 961 O O . VAL A 1 120 ? 0.184 -15.437 3.673 1.00 87.94 120 VAL A O 1
ATOM 964 N N . SER A 1 121 ? 0.675 -14.205 1.858 1.00 82.06 121 SER A N 1
ATOM 965 C CA . SER A 1 121 ? 2.130 -14.451 1.887 1.00 82.06 121 SER A CA 1
ATOM 966 C C . SER A 1 121 ? 2.828 -13.935 3.152 1.00 82.06 121 SER A C 1
ATOM 968 O O . SER A 1 121 ? 3.997 -14.226 3.390 1.00 82.06 121 SER A O 1
ATOM 970 N N . GLY A 1 122 ? 2.116 -13.170 3.979 1.00 77.31 122 GLY A N 1
ATOM 971 C CA . GLY A 1 122 ? 2.647 -12.589 5.200 1.00 77.31 122 GLY A CA 1
ATOM 972 C C . GLY A 1 122 ? 3.314 -11.240 4.958 1.00 77.31 122 GLY A C 1
ATOM 973 O O . GLY A 1 122 ? 3.552 -10.808 3.835 1.00 77.31 122 GLY A O 1
ATOM 974 N N . PHE A 1 123 ? 3.571 -10.543 6.055 1.00 86.44 123 PHE A N 1
ATOM 975 C CA . PHE A 1 123 ? 4.048 -9.167 6.064 1.00 86.44 123 PHE A CA 1
ATOM 976 C C . PHE A 1 123 ? 5.514 -9.087 6.521 1.00 86.44 123 PHE A C 1
ATOM 978 O O . PHE A 1 123 ? 5.967 -9.979 7.241 1.00 86.44 123 PHE A O 1
ATOM 985 N N . PRO A 1 124 ? 6.253 -8.015 6.173 1.00 86.38 124 PRO A N 1
ATOM 986 C CA . PRO A 1 124 ? 7.618 -7.820 6.658 1.00 86.38 124 PRO A CA 1
ATOM 987 C C . PRO A 1 124 ? 7.672 -7.673 8.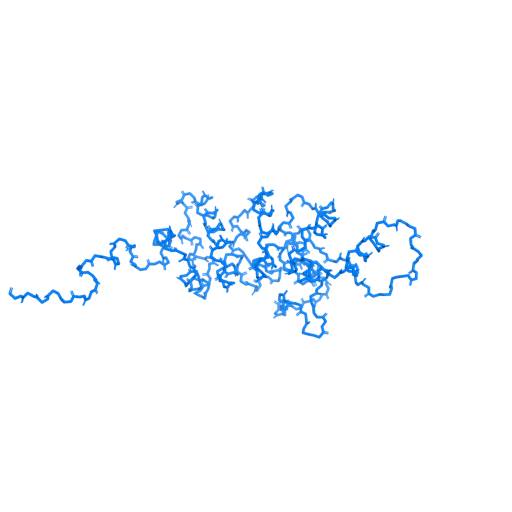188 1.00 86.38 124 PRO A C 1
ATOM 989 O O . PRO A 1 124 ? 6.710 -7.223 8.810 1.00 86.38 124 PRO A O 1
ATOM 992 N N . TYR A 1 125 ? 8.824 -8.009 8.785 1.00 83.12 125 TYR A N 1
ATOM 993 C CA . TYR A 1 125 ? 9.035 -8.012 10.242 1.00 83.12 125 TYR A CA 1
ATOM 994 C C . TYR A 1 125 ? 8.716 -6.660 10.904 1.00 83.12 125 TYR A C 1
ATOM 996 O O . TYR A 1 125 ? 8.013 -6.605 11.911 1.00 83.12 125 TYR A O 1
ATOM 1004 N N . GLU A 1 126 ? 9.162 -5.548 10.311 1.00 85.69 126 GLU A N 1
ATOM 1005 C CA . GLU A 1 126 ? 8.888 -4.193 10.810 1.00 85.69 126 GLU A CA 1
ATOM 1006 C C . GLU A 1 126 ? 7.503 -3.675 10.381 1.00 85.69 126 GLU A C 1
ATOM 1008 O O . GLU A 1 126 ? 7.359 -2.621 9.757 1.00 85.69 126 GLU A O 1
ATOM 1013 N N . LEU A 1 127 ? 6.457 -4.430 10.707 1.00 85.94 127 LEU A N 1
ATOM 1014 C CA . LEU A 1 127 ? 5.128 -4.242 10.137 1.00 85.94 127 LEU A CA 1
ATOM 1015 C C . LEU A 1 127 ? 4.459 -2.902 10.487 1.00 85.94 127 LEU A C 1
ATOM 1017 O O . LEU A 1 127 ? 3.804 -2.300 9.638 1.00 85.94 127 LEU A O 1
ATOM 1021 N N . GLU A 1 128 ? 4.642 -2.392 11.707 1.00 89.00 128 GLU A N 1
ATOM 1022 C CA . GLU A 1 128 ? 4.131 -1.063 12.076 1.00 89.00 128 GLU A CA 1
ATOM 1023 C C . GLU A 1 128 ? 4.715 0.017 11.157 1.00 89.00 128 GLU A C 1
ATOM 1025 O O . GLU A 1 128 ? 3.968 0.790 10.548 1.00 89.00 128 GLU A O 1
ATOM 1030 N N . LYS A 1 129 ? 6.049 0.045 11.024 1.00 89.00 129 LYS A N 1
ATOM 1031 C CA . LYS A 1 129 ? 6.754 0.999 10.161 1.00 89.00 129 LYS A CA 1
ATOM 1032 C C . LYS A 1 129 ? 6.368 0.809 8.700 1.00 89.00 129 LYS A C 1
ATOM 1034 O O . LYS A 1 129 ? 6.255 1.794 7.986 1.00 89.00 129 LYS A O 1
ATOM 1039 N N . PHE A 1 130 ? 6.128 -0.425 8.267 1.00 90.75 130 PHE A N 1
ATOM 1040 C CA . PHE A 1 130 ? 5.670 -0.708 6.914 1.00 90.75 130 PHE A CA 1
ATOM 1041 C C . PHE A 1 130 ? 4.279 -0.120 6.640 1.00 90.75 130 PHE A C 1
ATOM 1043 O O . PHE A 1 130 ? 4.111 0.629 5.689 1.00 90.75 130 PHE A O 1
ATOM 1050 N N . ILE A 1 131 ? 3.283 -0.390 7.491 1.00 92.56 131 ILE A N 1
ATOM 1051 C CA . ILE A 1 131 ? 1.901 0.083 7.273 1.00 92.56 131 ILE A CA 1
ATOM 1052 C C . ILE A 1 131 ? 1.785 1.609 7.417 1.00 92.56 131 ILE A C 1
ATOM 1054 O O . ILE A 1 131 ? 0.996 2.242 6.713 1.00 92.56 131 ILE A O 1
ATOM 1058 N N . THR A 1 132 ? 2.531 2.198 8.353 1.00 92.06 132 THR A N 1
ATOM 1059 C CA . THR A 1 132 ? 2.401 3.620 8.725 1.00 92.06 132 THR A CA 1
ATOM 1060 C C . THR A 1 132 ? 3.464 4.521 8.105 1.00 92.06 132 THR A C 1
ATOM 1062 O O . THR A 1 132 ? 3.320 5.740 8.133 1.00 92.06 132 THR A O 1
ATOM 1065 N N . GLY A 1 133 ? 4.520 3.940 7.541 1.00 91.75 133 GLY A N 1
ATOM 1066 C CA . GLY A 1 133 ? 5.555 4.651 6.802 1.00 91.75 133 GLY A CA 1
ATOM 1067 C C . GLY A 1 133 ? 5.139 4.944 5.366 1.00 91.75 133 GLY A C 1
ATOM 1068 O O . GLY A 1 133 ? 4.165 4.384 4.861 1.00 91.75 133 GLY A O 1
ATOM 1069 N N . SER A 1 134 ? 5.894 5.838 4.721 1.00 91.56 134 SER A N 1
ATOM 1070 C CA . SER A 1 134 ? 5.671 6.261 3.334 1.00 91.56 134 SER A CA 1
ATOM 1071 C C . SER A 1 134 ? 5.605 5.065 2.381 1.00 91.56 134 SER A C 1
ATOM 1073 O O . SER A 1 134 ? 6.458 4.182 2.405 1.00 91.56 134 SER A O 1
ATOM 1075 N N . SER A 1 135 ? 4.607 5.082 1.504 1.00 92.25 135 SER A N 1
ATOM 1076 C CA . SER A 1 135 ? 4.421 4.138 0.394 1.00 92.25 135 SER A CA 1
ATOM 1077 C C . SER A 1 135 ? 5.438 4.313 -0.738 1.00 92.25 135 SER A C 1
ATOM 1079 O O . SER A 1 135 ? 5.632 3.394 -1.536 1.00 92.25 135 SER A O 1
ATOM 1081 N N . ASN A 1 136 ? 6.094 5.477 -0.798 1.00 94.06 136 ASN A N 1
ATOM 1082 C CA . ASN A 1 136 ? 7.142 5.793 -1.762 1.00 94.06 136 ASN A CA 1
ATOM 1083 C C . ASN A 1 136 ? 8.514 5.910 -1.082 1.00 94.06 136 ASN A C 1
ATOM 1085 O O . ASN A 1 136 ? 8.641 6.485 0.006 1.00 94.06 136 ASN A O 1
ATOM 1089 N N . ALA A 1 137 ? 9.542 5.413 -1.764 1.00 91.75 137 ALA A N 1
ATOM 1090 C CA . ALA A 1 137 ? 10.909 5.340 -1.280 1.00 91.75 137 ALA A CA 1
ATOM 1091 C C . ALA A 1 137 ? 11.566 6.686 -0.979 1.00 91.75 137 ALA A C 1
ATOM 1093 O O . ALA A 1 137 ? 12.382 6.743 -0.067 1.00 91.75 137 ALA A O 1
ATOM 1094 N N . MET A 1 138 ? 11.168 7.775 -1.641 1.00 90.56 138 MET A N 1
ATOM 1095 C CA . MET A 1 138 ? 11.682 9.122 -1.349 1.00 90.56 138 MET A CA 1
ATOM 1096 C C . MET A 1 138 ? 11.091 9.727 -0.061 1.00 90.56 138 MET A C 1
ATOM 1098 O O . MET A 1 138 ? 11.395 10.861 0.295 1.00 90.56 138 MET A O 1
ATOM 1102 N N . GLY A 1 139 ? 10.222 8.997 0.652 1.00 86.19 139 GLY A N 1
ATOM 1103 C CA . GLY A 1 139 ? 9.713 9.388 1.972 1.00 86.19 139 GLY A CA 1
ATOM 1104 C C . GLY A 1 139 ? 8.647 10.489 1.961 1.00 86.19 139 GLY A C 1
ATOM 1105 O O . GLY A 1 139 ? 8.256 10.971 3.022 1.00 86.19 139 GLY A O 1
ATOM 1106 N N . ARG A 1 140 ? 8.174 10.897 0.778 1.00 82.44 140 ARG A N 1
ATOM 1107 C CA . ARG A 1 140 ? 7.198 11.985 0.594 1.00 82.44 140 ARG A CA 1
ATOM 1108 C C . ARG A 1 140 ? 5.798 11.508 0.178 1.00 82.44 140 ARG A C 1
ATOM 1110 O O . ARG A 1 140 ? 4.910 12.337 -0.008 1.00 82.44 140 ARG A O 1
ATOM 1117 N N . GLY A 1 141 ? 5.595 10.199 0.020 1.00 84.44 141 GLY A N 1
ATOM 1118 C CA . GLY A 1 141 ? 4.294 9.615 -0.319 1.00 84.44 141 GLY A CA 1
ATOM 1119 C C . GLY A 1 141 ? 3.362 9.495 0.895 1.00 84.44 141 GLY A C 1
ATOM 1120 O O . GLY A 1 141 ? 3.814 9.630 2.036 1.00 84.44 141 GLY A O 1
ATOM 1121 N N . PRO A 1 142 ? 2.061 9.212 0.683 1.00 92.00 142 PRO A N 1
ATOM 1122 C CA . PRO A 1 142 ? 1.169 8.838 1.779 1.00 92.00 142 PRO A CA 1
ATOM 1123 C C . PRO A 1 142 ? 1.683 7.566 2.460 1.00 92.00 142 PRO A C 1
ATOM 1125 O O . PRO A 1 142 ? 2.418 6.785 1.859 1.00 92.00 142 PRO A O 1
ATOM 1128 N N . SER A 1 143 ? 1.276 7.302 3.693 1.00 95.50 143 SER A N 1
ATOM 1129 C CA . SER A 1 143 ? 1.486 5.988 4.295 1.00 95.50 143 SER A CA 1
ATOM 1130 C C . SER A 1 143 ? 0.760 4.893 3.511 1.00 95.50 143 SER A C 1
ATOM 1132 O O . SER A 1 143 ? -0.213 5.177 2.810 1.00 95.50 143 SER A O 1
ATOM 1134 N N . ILE A 1 144 ? 1.175 3.630 3.644 1.00 95.69 144 ILE A N 1
ATOM 1135 C CA . ILE A 1 144 ? 0.442 2.501 3.035 1.00 95.69 144 ILE A CA 1
ATOM 1136 C C . ILE A 1 144 ? -1.022 2.480 3.509 1.00 95.69 144 ILE A C 1
ATOM 1138 O O . ILE A 1 144 ? -1.938 2.300 2.704 1.00 95.69 144 ILE A O 1
ATOM 1142 N N . LEU A 1 145 ? -1.265 2.738 4.798 1.00 95.12 145 LEU A N 1
ATOM 1143 C CA . LEU A 1 145 ? -2.623 2.848 5.334 1.00 95.12 145 LEU A CA 1
ATOM 1144 C C . LEU A 1 145 ? -3.392 4.043 4.748 1.00 95.12 145 LEU A C 1
ATOM 1146 O O . LEU A 1 145 ? -4.566 3.913 4.406 1.00 95.12 145 LEU A O 1
ATOM 1150 N N . GLY A 1 146 ? -2.740 5.199 4.625 1.00 94.62 146 GLY A N 1
ATOM 1151 C CA . GLY A 1 146 ? -3.321 6.408 4.044 1.00 94.62 146 GLY A CA 1
ATOM 1152 C C . GLY A 1 146 ? -3.653 6.259 2.560 1.00 94.62 146 GLY A C 1
ATOM 1153 O O . GLY A 1 146 ? -4.712 6.709 2.117 1.00 94.62 146 GLY A O 1
ATOM 1154 N N . LEU A 1 147 ? -2.794 5.574 1.804 1.00 95.25 147 LEU A N 1
ATOM 1155 C CA . LEU A 1 147 ? -3.019 5.243 0.401 1.00 95.25 147 LEU A CA 1
ATOM 1156 C C . LEU A 1 147 ? -4.194 4.278 0.248 1.00 95.25 147 LEU A C 1
ATOM 1158 O O . LEU A 1 147 ? -5.107 4.553 -0.526 1.00 95.25 147 LEU A O 1
ATOM 1162 N N . SER A 1 148 ? -4.218 3.204 1.045 1.00 96.12 148 SER A N 1
ATOM 1163 C CA . SER A 1 148 ? -5.350 2.275 1.079 1.00 96.12 148 SER A CA 1
ATOM 1164 C C . SER A 1 148 ? -6.659 2.981 1.412 1.00 96.12 148 SER A C 1
ATOM 1166 O O . SER A 1 148 ? -7.699 2.632 0.865 1.00 96.12 148 SER A O 1
ATOM 1168 N N . ALA A 1 149 ? -6.625 3.959 2.317 1.00 94.06 149 ALA A N 1
ATOM 1169 C CA . ALA A 1 149 ? -7.820 4.706 2.661 1.00 94.06 149 ALA A CA 1
ATOM 1170 C C . ALA A 1 149 ? -8.282 5.620 1.516 1.00 94.06 149 ALA A C 1
ATOM 1172 O O . ALA A 1 149 ? -9.477 5.773 1.279 1.00 94.06 149 ALA A O 1
ATOM 1173 N N . SER A 1 150 ? -7.329 6.210 0.795 1.00 92.12 150 SER A N 1
ATOM 1174 C CA . SER A 1 150 ? -7.601 7.135 -0.308 1.00 92.12 150 SER A CA 1
ATOM 1175 C C . SER A 1 150 ? -8.074 6.431 -1.581 1.00 92.12 150 SER A C 1
ATOM 1177 O O . SER A 1 150 ? -8.768 7.054 -2.378 1.00 92.12 150 SER A O 1
ATOM 1179 N N . SER A 1 151 ? -7.752 5.145 -1.775 1.00 91.25 151 SER A N 1
ATOM 1180 C CA . SER A 1 151 ? -8.230 4.387 -2.941 1.00 91.25 151 SER A CA 1
ATOM 1181 C C . SER A 1 151 ? -9.738 4.106 -2.896 1.00 91.25 151 SER A C 1
ATOM 1183 O O . SER A 1 151 ? -10.361 3.856 -3.929 1.00 91.25 151 SER A O 1
ATOM 1185 N N . GLY A 1 152 ? -10.358 4.162 -1.714 1.00 88.12 152 GLY A N 1
ATOM 1186 C CA . GLY A 1 152 ? -11.782 3.874 -1.544 1.00 88.12 152 GLY A CA 1
ATOM 1187 C C . GLY A 1 152 ? -12.125 2.379 -1.542 1.00 88.12 152 GLY A C 1
ATOM 1188 O O . GLY A 1 152 ? -13.302 2.032 -1.535 1.00 88.12 152 GLY A O 1
ATOM 1189 N N . ASP A 1 153 ? -11.134 1.482 -1.558 1.00 90.62 153 ASP A N 1
ATOM 1190 C CA . ASP A 1 153 ? -11.362 0.043 -1.400 1.00 90.62 153 ASP A CA 1
ATOM 1191 C C . ASP A 1 153 ? -11.537 -0.317 0.084 1.00 90.62 153 ASP A C 1
ATOM 1193 O O . ASP A 1 153 ? -10.580 -0.427 0.859 1.00 90.62 153 ASP A O 1
ATOM 1197 N N . HIS A 1 154 ? -12.795 -0.524 0.477 1.00 90.38 154 HIS A N 1
ATOM 1198 C CA . HIS A 1 154 ? -13.173 -0.821 1.856 1.00 90.38 154 HIS A CA 1
ATOM 1199 C C . HIS A 1 154 ? -12.604 -2.153 2.358 1.00 90.38 154 HIS A C 1
ATOM 1201 O O . HIS A 1 154 ? -12.311 -2.272 3.553 1.00 90.38 154 HIS A O 1
ATOM 1207 N N . GLN A 1 155 ? -12.476 -3.162 1.491 1.00 91.56 155 GLN A N 1
ATOM 1208 C CA . GLN A 1 155 ? -12.053 -4.498 1.906 1.00 91.56 155 GLN A CA 1
ATOM 1209 C C . GLN A 1 155 ? -10.563 -4.507 2.224 1.00 91.56 155 GLN A C 1
ATOM 1211 O O . GLN A 1 155 ? -10.163 -4.908 3.325 1.00 91.56 155 GLN A O 1
ATOM 1216 N N . SER A 1 156 ? -9.750 -3.989 1.306 1.00 92.31 156 SER A N 1
ATOM 1217 C CA . SER A 1 156 ? -8.299 -3.910 1.484 1.00 92.31 156 SER A CA 1
ATOM 1218 C C . SER A 1 156 ? -7.920 -2.971 2.624 1.00 92.31 156 SER A C 1
ATOM 1220 O O . SER A 1 156 ? -7.103 -3.339 3.477 1.00 92.31 156 SER A O 1
ATOM 1222 N N . PHE A 1 157 ? -8.611 -1.829 2.740 1.00 94.56 157 PHE A N 1
ATOM 1223 C CA . PHE A 1 157 ? -8.477 -0.941 3.895 1.00 94.56 157 PHE A CA 1
ATOM 1224 C C . PHE A 1 157 ? -8.782 -1.667 5.206 1.00 94.56 157 PHE A C 1
ATOM 1226 O O . PHE A 1 157 ? -7.987 -1.624 6.149 1.00 94.56 157 PHE A O 1
ATOM 1233 N N . ALA A 1 158 ? -9.908 -2.380 5.280 1.00 93.19 158 ALA A N 1
ATOM 1234 C CA . ALA A 1 158 ? -10.296 -3.074 6.498 1.00 93.19 158 ALA A CA 1
ATOM 1235 C C . ALA A 1 158 ? -9.301 -4.164 6.907 1.00 93.19 158 ALA A C 1
ATOM 1237 O O . ALA A 1 158 ? -9.088 -4.376 8.104 1.00 93.19 158 ALA A O 1
ATOM 1238 N N . ARG A 1 159 ? -8.689 -4.859 5.943 1.00 92.31 159 ARG A N 1
ATOM 1239 C CA . ARG A 1 159 ? -7.656 -5.871 6.209 1.00 92.31 159 ARG A CA 1
ATOM 1240 C C . ARG A 1 159 ? -6.399 -5.235 6.789 1.00 92.31 159 ARG A C 1
ATOM 1242 O O . ARG A 1 159 ? -5.956 -5.669 7.853 1.00 92.31 159 ARG A O 1
ATOM 1249 N N . LEU A 1 160 ? -5.889 -4.170 6.169 1.00 92.62 160 LEU A N 1
ATOM 1250 C CA . LEU A 1 160 ? -4.724 -3.432 6.670 1.00 92.62 160 LEU A CA 1
ATOM 1251 C C . LEU A 1 160 ? -4.970 -2.836 8.055 1.00 92.62 160 LEU A C 1
ATOM 1253 O O . LEU A 1 160 ? -4.144 -2.993 8.955 1.00 92.62 160 LEU A O 1
ATOM 1257 N N . PHE A 1 161 ? -6.124 -2.200 8.254 1.00 92.19 161 PHE A N 1
ATOM 1258 C CA . PHE A 1 161 ? -6.454 -1.541 9.513 1.00 92.19 161 PHE A CA 1
ATOM 1259 C C . PHE A 1 161 ? -6.583 -2.539 10.672 1.00 92.19 161 PHE A C 1
ATOM 1261 O O . PHE A 1 161 ? -6.028 -2.320 11.751 1.00 92.19 161 PHE A O 1
ATOM 1268 N N . ARG A 1 162 ? -7.240 -3.686 10.439 1.00 91.62 162 ARG A N 1
ATOM 1269 C CA . ARG A 1 162 ? -7.307 -4.778 11.424 1.00 91.62 162 ARG A CA 1
ATOM 1270 C C . ARG A 1 162 ? -5.930 -5.354 11.722 1.00 91.62 162 ARG A C 1
ATOM 1272 O O . ARG A 1 162 ? -5.619 -5.570 12.891 1.00 91.62 162 ARG A O 1
ATOM 1279 N N . LYS A 1 163 ? -5.106 -5.579 10.693 1.00 90.88 163 LYS A N 1
ATOM 1280 C CA . LYS A 1 163 ? -3.749 -6.107 10.868 1.00 90.88 163 LYS A CA 1
ATOM 1281 C C . LYS A 1 163 ? -2.912 -5.170 11.739 1.00 90.88 163 LYS A C 1
ATOM 1283 O O . LYS A 1 163 ? -2.305 -5.630 12.702 1.00 90.88 163 LYS A O 1
ATOM 1288 N N . LEU A 1 164 ? -2.966 -3.860 11.482 1.00 90.31 164 LEU A N 1
ATOM 1289 C CA . LEU A 1 164 ? -2.299 -2.849 12.306 1.00 90.31 164 LEU A CA 1
ATOM 1290 C C . LEU A 1 164 ? -2.775 -2.884 13.767 1.00 90.31 164 LEU A C 1
ATOM 1292 O O . LEU A 1 164 ? -1.955 -2.885 14.685 1.00 90.31 164 LEU A O 1
ATOM 1296 N N . LYS A 1 165 ? -4.094 -2.953 13.999 1.00 88.94 165 LYS A N 1
ATOM 1297 C CA . LYS A 1 165 ? -4.671 -3.035 15.353 1.00 88.94 165 LYS A CA 1
ATOM 1298 C C . LYS A 1 165 ? -4.212 -4.280 16.106 1.00 88.94 165 LYS A C 1
ATOM 1300 O O . LYS A 1 165 ? -3.908 -4.173 17.292 1.00 88.94 165 LYS A O 1
ATOM 1305 N N . GLN A 1 166 ? -4.169 -5.432 15.436 1.00 89.06 166 GLN A N 1
ATOM 1306 C CA . GLN A 1 166 ? -3.729 -6.698 16.028 1.00 89.06 166 GLN A CA 1
ATOM 1307 C C . GLN A 1 166 ? -2.288 -6.610 16.543 1.00 89.06 166 GLN A C 1
ATOM 1309 O O . GLN A 1 166 ? -2.016 -7.032 17.661 1.00 89.06 166 GLN A O 1
ATOM 1314 N N . ILE A 1 167 ? -1.384 -6.014 15.764 1.00 85.38 167 ILE A N 1
ATOM 1315 C CA . ILE A 1 167 ? 0.039 -5.895 16.131 1.00 85.38 167 ILE A CA 1
ATOM 1316 C C . ILE A 1 167 ? 0.231 -4.921 17.284 1.00 85.38 167 ILE A C 1
ATOM 1318 O O . ILE A 1 167 ? 0.980 -5.196 18.214 1.00 85.38 167 ILE A O 1
ATOM 1322 N N . LEU A 1 168 ? -0.464 -3.784 17.235 1.00 83.69 168 LEU A N 1
ATOM 1323 C CA . LEU A 1 168 ? -0.332 -2.743 18.248 1.00 83.69 168 LEU A CA 1
ATOM 1324 C C . LEU A 1 168 ? -1.110 -3.058 19.537 1.00 83.69 168 LEU A C 1
ATOM 1326 O O . LEU A 1 168 ? -1.060 -2.254 20.463 1.00 83.69 168 LEU A O 1
ATOM 1330 N N . ASN A 1 169 ? -1.829 -4.191 19.593 1.00 71.31 169 ASN A N 1
ATOM 1331 C CA . ASN A 1 169 ? -2.468 -4.834 20.754 1.00 71.31 169 ASN A CA 1
ATOM 1332 C C . ASN A 1 169 ? -2.873 -3.891 21.913 1.00 71.31 169 ASN A C 1
ATOM 1334 O O . ASN A 1 169 ? -2.520 -4.094 23.073 1.00 71.31 169 ASN A O 1
ATOM 1338 N N . GLY A 1 170 ? -3.550 -2.784 21.592 1.00 62.75 170 GLY A N 1
ATOM 1339 C CA . GLY A 1 170 ? -3.958 -1.753 22.555 1.00 62.75 170 GLY A CA 1
ATOM 1340 C C . GLY A 1 170 ? -2.848 -0.824 23.079 1.00 62.75 170 GLY A C 1
ATOM 1341 O O . GLY A 1 170 ? -3.150 0.315 23.436 1.00 62.75 170 GLY A O 1
ATOM 1342 N N . ARG A 1 171 ? -1.571 -1.224 23.066 1.00 64.25 171 ARG A N 1
ATOM 1343 C CA . ARG A 1 171 ? -0.435 -0.368 23.444 1.00 64.25 171 ARG A CA 1
ATOM 1344 C C . ARG A 1 171 ? 0.121 0.348 22.222 1.00 64.25 171 ARG A C 1
ATOM 1346 O O . ARG A 1 171 ? 1.026 -0.121 21.549 1.00 64.25 171 ARG A O 1
ATOM 1353 N N . GLY A 1 172 ? -0.426 1.529 21.965 1.00 78.81 172 GLY A N 1
ATOM 1354 C CA . GLY A 1 172 ? 0.136 2.450 20.984 1.00 78.81 172 GLY A CA 1
ATOM 1355 C C . GLY A 1 172 ? -0.665 2.583 19.699 1.00 78.81 172 GLY A C 1
ATOM 1356 O O . GLY A 1 172 ? -0.393 3.515 18.970 1.00 78.81 172 GLY A O 1
ATOM 1357 N N . PHE A 1 173 ? -1.716 1.792 19.452 1.00 84.62 173 PHE A N 1
ATOM 1358 C CA . PHE A 1 173 ? -2.540 1.935 18.236 1.00 84.62 173 PHE A CA 1
ATOM 1359 C C . PHE A 1 173 ? -3.050 3.370 18.008 1.00 84.62 173 PHE A C 1
ATOM 136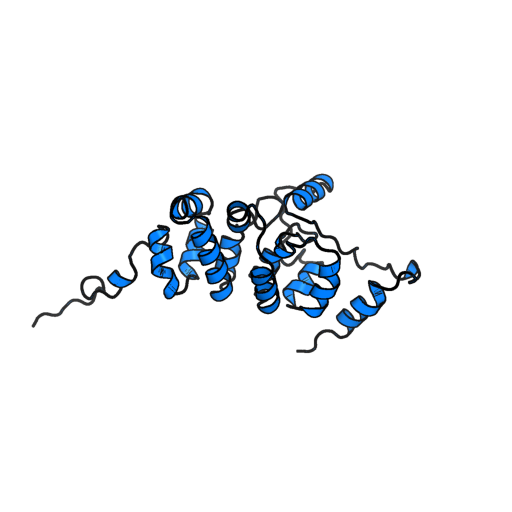1 O O . PHE A 1 173 ? -2.826 3.956 16.952 1.00 84.62 173 PHE A O 1
ATOM 1368 N N . GLN A 1 174 ? -3.671 3.972 19.028 1.00 84.25 174 GLN A N 1
ATOM 1369 C CA . GLN A 1 174 ? -4.125 5.366 18.977 1.00 84.25 174 GLN A CA 1
ATOM 1370 C C . GLN A 1 174 ? -2.949 6.343 18.816 1.00 84.25 174 GLN A C 1
ATOM 1372 O O . GLN A 1 174 ? -3.018 7.278 18.020 1.00 84.25 174 GLN A O 1
ATOM 1377 N N . ARG A 1 175 ? -1.860 6.121 19.564 1.00 85.75 175 ARG A N 1
ATOM 1378 C CA . ARG A 1 175 ? -0.657 6.958 19.518 1.00 85.75 175 ARG A CA 1
ATOM 1379 C C . ARG A 1 175 ? -0.020 6.932 18.131 1.00 85.75 175 ARG A C 1
ATOM 1381 O O . ARG A 1 175 ? 0.235 7.988 17.579 1.00 85.75 175 ARG A O 1
ATOM 1388 N N . THR A 1 176 ? 0.169 5.759 17.545 1.00 87.06 176 THR A N 1
ATOM 1389 C CA . THR A 1 176 ? 0.726 5.562 16.208 1.00 87.06 176 THR A CA 1
ATOM 1390 C C . THR A 1 176 ? -0.142 6.246 15.157 1.00 87.06 176 THR A C 1
ATOM 1392 O O . THR A 1 176 ? 0.381 7.009 14.353 1.00 87.06 176 THR A O 1
ATOM 1395 N N . LEU A 1 177 ? -1.469 6.075 15.189 1.00 86.31 177 LEU A N 1
ATOM 1396 C CA . LEU A 1 177 ? -2.357 6.750 14.232 1.00 86.31 177 LEU A CA 1
ATOM 1397 C C . LEU A 1 177 ? -2.345 8.278 14.382 1.00 86.31 177 LEU A C 1
ATOM 1399 O O . LEU A 1 177 ? -2.486 8.990 13.391 1.00 86.31 177 LEU A O 1
ATOM 1403 N N . ARG A 1 178 ? -2.170 8.793 15.600 1.00 84.75 178 ARG A N 1
ATOM 1404 C CA . ARG A 1 178 ? -2.065 10.234 15.861 1.00 84.75 178 ARG A CA 1
ATOM 1405 C C . ARG A 1 178 ? -0.706 10.805 15.452 1.00 84.75 178 ARG A C 1
ATOM 1407 O O . ARG A 1 178 ? -0.668 11.879 14.863 1.00 84.75 178 ARG A O 1
ATOM 1414 N N . ASP A 1 179 ? 0.373 10.107 15.793 1.00 87.69 179 ASP A N 1
ATOM 1415 C CA . ASP A 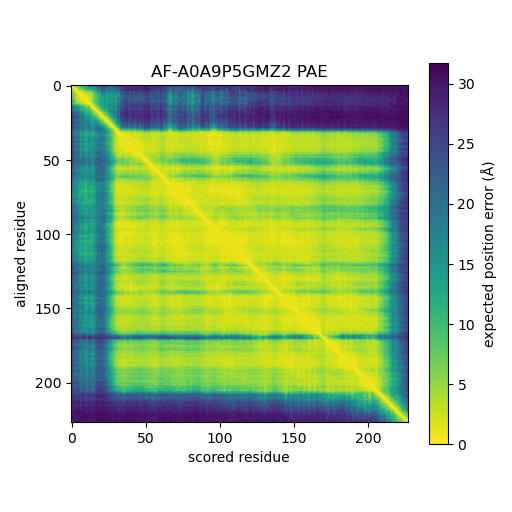1 179 ? 1.747 10.604 15.693 1.00 87.69 179 ASP A CA 1
ATOM 1416 C C . ASP A 1 179 ? 2.350 10.343 14.297 1.00 87.69 179 ASP A C 1
ATOM 1418 O O . ASP A 1 179 ? 3.253 11.067 13.883 1.00 87.69 179 ASP A O 1
ATOM 1422 N N . LYS A 1 180 ? 1.881 9.317 13.566 1.00 90.06 180 LYS A N 1
ATOM 1423 C CA . LYS A 1 180 ? 2.427 8.929 12.249 1.00 90.06 180 LYS A CA 1
ATOM 1424 C C . LYS A 1 180 ? 1.585 9.369 11.059 1.00 90.06 180 LYS A C 1
ATOM 1426 O O . LYS A 1 180 ? 2.150 9.564 9.990 1.00 90.06 180 LYS A O 1
ATOM 1431 N N . LEU A 1 181 ? 0.269 9.521 11.216 1.00 91.00 181 LEU A N 1
ATOM 1432 C CA . LEU A 1 181 ? -0.602 9.865 10.092 1.00 91.00 181 LEU A CA 1
ATOM 1433 C C . LEU A 1 181 ? -0.885 11.361 10.011 1.00 91.00 181 LEU A C 1
ATOM 1435 O O . LEU A 1 181 ? -1.228 12.032 10.992 1.00 91.00 181 LEU A O 1
ATOM 1439 N N . THR A 1 182 ? -0.853 11.874 8.790 1.00 91.81 182 THR A N 1
ATOM 1440 C CA . THR A 1 182 ? -1.218 13.256 8.492 1.00 91.81 182 THR A CA 1
ATOM 1441 C C . THR A 1 182 ? -2.709 13.512 8.740 1.00 91.81 182 THR A C 1
ATOM 1443 O O . THR A 1 182 ? -3.540 12.602 8.824 1.00 91.81 182 THR A O 1
ATOM 1446 N N . GLY A 1 183 ? -3.093 14.789 8.846 1.00 90.31 183 GLY A N 1
ATOM 1447 C CA . GLY A 1 183 ? -4.507 15.172 8.960 1.00 90.31 183 GLY A CA 1
ATOM 1448 C C . GLY A 1 183 ? -5.355 14.705 7.767 1.00 90.31 183 GLY A C 1
ATOM 1449 O O . GLY A 1 183 ? -6.493 14.275 7.964 1.00 90.31 183 GLY A O 1
ATOM 1450 N N . LYS A 1 184 ? -4.780 14.724 6.553 1.00 92.38 184 LYS A N 1
ATOM 1451 C CA . LYS A 1 184 ? -5.432 14.269 5.314 1.00 92.38 184 LYS A CA 1
ATOM 1452 C C . LYS A 1 184 ? -5.703 12.767 5.334 1.00 92.38 184 LYS A C 1
ATOM 1454 O O . LYS A 1 184 ? -6.827 12.353 5.084 1.00 92.38 184 LYS A O 1
ATOM 1459 N N . GLU A 1 185 ? -4.723 11.958 5.722 1.00 93.88 185 GLU A N 1
ATOM 1460 C CA . GLU A 1 185 ? -4.901 10.503 5.810 1.00 93.88 185 GLU A CA 1
ATOM 1461 C C . GLU A 1 185 ? -5.922 10.124 6.878 1.00 93.88 185 GLU A C 1
ATOM 1463 O O . GLU A 1 185 ? -6.795 9.294 6.643 1.00 93.88 185 GLU A O 1
ATOM 1468 N N . ARG A 1 186 ? -5.892 10.795 8.037 1.00 92.31 186 ARG A N 1
ATOM 1469 C CA . ARG A 1 186 ? -6.915 10.602 9.072 1.00 92.31 186 ARG A CA 1
ATOM 1470 C C . ARG A 1 186 ? -8.313 10.972 8.579 1.00 92.31 186 ARG A C 1
ATOM 1472 O O . ARG A 1 186 ? -9.290 10.396 9.052 1.00 92.31 186 ARG A O 1
ATOM 1479 N N . ALA A 1 187 ? -8.446 11.953 7.686 1.00 89.81 187 ALA A N 1
ATOM 1480 C CA . ALA A 1 187 ? -9.723 12.280 7.050 1.00 89.81 187 ALA A CA 1
ATOM 1481 C C . ALA A 1 187 ? -10.154 11.197 6.046 1.00 89.81 187 ALA A C 1
ATOM 1483 O O . ALA A 1 187 ? -11.291 10.741 6.130 1.00 89.81 187 ALA A O 1
ATOM 1484 N N . ALA A 1 188 ? -9.243 10.718 5.193 1.00 92.38 188 ALA A N 1
ATOM 1485 C CA . ALA A 1 188 ? -9.513 9.629 4.250 1.00 92.38 188 ALA A CA 1
ATOM 1486 C C . ALA A 1 188 ? -9.945 8.336 4.964 1.00 92.38 188 ALA A C 1
ATOM 1488 O O . ALA A 1 188 ? -10.913 7.688 4.575 1.00 92.38 188 ALA A O 1
ATOM 1489 N N . ILE A 1 189 ? -9.291 7.994 6.079 1.00 92.31 189 ILE A N 1
ATOM 1490 C CA . ILE A 1 189 ? -9.668 6.841 6.908 1.00 92.31 189 ILE A CA 1
ATOM 1491 C C . ILE A 1 189 ? -11.104 6.983 7.428 1.00 92.31 189 ILE A C 1
ATOM 1493 O O . ILE A 1 189 ? -11.877 6.028 7.397 1.00 92.31 189 ILE A O 1
ATOM 1497 N N . ARG A 1 190 ? -11.489 8.178 7.887 1.00 88.81 190 ARG A N 1
ATOM 1498 C CA . ARG A 1 190 ? -12.853 8.434 8.367 1.00 88.81 190 ARG A CA 1
ATOM 1499 C C . ARG A 1 190 ? -13.903 8.286 7.265 1.00 88.81 190 ARG A C 1
ATOM 1501 O O . ARG A 1 190 ? -15.013 7.864 7.577 1.00 88.81 190 ARG A O 1
ATOM 1508 N N . SER A 1 191 ? -13.579 8.638 6.018 1.00 86.56 191 SER A N 1
ATOM 1509 C CA . SER A 1 191 ? -14.529 8.567 4.900 1.00 86.56 191 SER A CA 1
ATOM 1510 C C . SER A 1 191 ? -14.719 7.159 4.344 1.00 86.56 191 SER A C 1
ATOM 1512 O O . SER A 1 191 ? -15.809 6.837 3.889 1.00 86.56 191 SER A O 1
ATOM 1514 N N . VAL A 1 192 ? -13.678 6.327 4.379 1.00 88.00 192 VAL A N 1
ATOM 1515 C CA . VAL A 1 192 ? -13.666 4.997 3.740 1.00 88.00 192 VAL A CA 1
ATOM 1516 C C . VAL A 1 192 ? -14.016 3.856 4.699 1.00 88.00 192 VAL A C 1
ATOM 1518 O O . VAL A 1 192 ? -14.336 2.747 4.279 1.00 88.00 192 VAL A O 1
ATOM 1521 N N . ALA A 1 193 ? -13.908 4.084 6.010 1.00 87.19 193 ALA A N 1
ATOM 1522 C CA . ALA A 1 193 ? -14.007 2.998 6.967 1.00 87.19 193 ALA A CA 1
ATOM 1523 C C . ALA A 1 193 ? -15.445 2.443 7.070 1.00 87.19 193 ALA A C 1
ATOM 1525 O O . ALA A 1 193 ? -16.366 3.167 7.472 1.00 87.19 193 ALA A O 1
ATOM 1526 N N . PRO A 1 194 ? -15.653 1.139 6.796 1.00 86.44 194 PRO A N 1
ATOM 1527 C CA . PRO A 1 194 ? -16.971 0.516 6.869 1.00 86.44 194 PRO A CA 1
ATOM 1528 C C . PRO A 1 194 ? -17.537 0.508 8.295 1.00 86.44 194 PRO A C 1
ATOM 1530 O O . PRO A 1 194 ? -16.806 0.574 9.287 1.00 86.44 194 PRO A O 1
ATOM 1533 N N . GLN A 1 195 ? -18.864 0.378 8.405 1.00 84.88 195 GLN A N 1
ATOM 1534 C CA . GLN A 1 195 ? -19.588 0.469 9.681 1.00 84.88 195 GLN A CA 1
ATOM 1535 C C . GLN A 1 195 ? -19.053 -0.484 10.762 1.00 84.88 195 GLN A C 1
ATOM 1537 O O . GLN A 1 195 ? -18.916 -0.091 11.919 1.00 84.88 195 GLN A O 1
ATOM 1542 N N . TYR A 1 196 ? -18.667 -1.707 10.392 1.00 86.75 196 TYR A N 1
ATOM 1543 C CA . TYR A 1 196 ? -18.127 -2.688 11.337 1.00 86.75 196 TYR A CA 1
ATOM 1544 C C . TYR A 1 196 ? -16.762 -2.293 11.938 1.00 86.75 196 TYR A C 1
ATOM 1546 O O . TYR A 1 196 ? -16.324 -2.909 12.907 1.00 86.75 196 TYR A O 1
ATOM 1554 N N . LEU A 1 197 ? -16.072 -1.278 11.396 1.00 87.56 197 LEU A N 1
ATOM 1555 C CA . LEU A 1 197 ? -14.833 -0.732 11.969 1.00 87.56 197 LEU A CA 1
ATOM 1556 C C . LEU A 1 197 ? -15.058 0.495 12.850 1.00 87.56 197 LEU A C 1
ATOM 1558 O O . LEU A 1 197 ? -14.105 0.964 13.464 1.00 87.56 197 LEU A O 1
ATOM 1562 N N . GLN A 1 198 ? -16.282 1.011 12.972 1.00 85.44 198 GLN A N 1
ATOM 1563 C CA . GLN A 1 198 ? -16.543 2.267 13.690 1.00 85.44 198 GLN A CA 1
ATOM 1564 C C . GLN A 1 198 ? -16.115 2.219 15.162 1.00 85.44 198 GLN A C 1
ATOM 1566 O O . GLN A 1 198 ? -15.579 3.198 15.675 1.00 85.44 198 GLN A O 1
ATOM 1571 N N . LYS A 1 199 ? -16.253 1.064 15.829 1.00 83.94 199 LYS A N 1
ATOM 1572 C CA . LYS A 1 199 ? -15.721 0.870 17.188 1.00 83.94 199 LYS A CA 1
ATOM 1573 C C . LYS A 1 199 ? -14.196 1.030 17.217 1.00 83.94 199 LYS A C 1
ATOM 1575 O O . LYS A 1 199 ? -13.663 1.743 18.058 1.00 83.94 199 LYS A O 1
ATOM 1580 N N . MET A 1 200 ? -13.499 0.426 16.255 1.00 85.75 200 MET A N 1
ATOM 1581 C CA . MET A 1 200 ? -12.040 0.503 16.147 1.00 85.75 200 MET A CA 1
ATOM 1582 C C . MET A 1 200 ? -11.559 1.919 15.794 1.00 85.75 200 MET A C 1
ATOM 1584 O O . MET A 1 200 ? -10.528 2.354 16.302 1.00 85.75 200 MET A O 1
ATOM 1588 N N . LEU A 1 201 ? -12.309 2.660 14.970 1.00 84.75 201 LEU A N 1
ATOM 1589 C CA . LEU A 1 201 ? -12.045 4.076 14.685 1.00 84.75 201 LEU A CA 1
ATOM 1590 C C . LEU A 1 201 ? -12.231 4.956 15.922 1.00 84.75 201 LEU A C 1
ATOM 1592 O O . LEU A 1 201 ? -11.442 5.870 16.147 1.00 84.75 201 LEU A O 1
ATOM 1596 N N . TYR A 1 202 ? -13.265 4.689 16.720 1.00 83.31 202 TYR A N 1
ATOM 1597 C CA . TYR A 1 202 ? -13.495 5.395 17.976 1.00 83.31 202 TYR A CA 1
ATOM 1598 C C . TYR A 1 202 ? -12.354 5.137 18.968 1.00 83.31 202 TYR A C 1
ATOM 1600 O O . TYR A 1 202 ? -11.752 6.082 19.468 1.00 83.31 202 TYR A O 1
ATOM 1608 N N . GLU A 1 203 ? -11.965 3.873 19.161 1.00 81.56 203 GLU A N 1
ATOM 1609 C CA . GLU A 1 203 ? -10.799 3.499 19.978 1.00 81.56 203 GLU A CA 1
ATOM 1610 C C . GLU A 1 203 ? -9.486 4.118 19.467 1.00 81.56 203 GLU A C 1
ATOM 1612 O O . GLU A 1 203 ? -8.558 4.351 20.237 1.00 81.56 203 GLU A O 1
ATOM 1617 N N . ALA A 1 204 ? -9.391 4.385 18.164 1.00 81.25 204 ALA A N 1
ATOM 1618 C CA . ALA A 1 204 ? -8.263 5.074 17.549 1.00 81.25 204 ALA A CA 1
ATOM 1619 C C . ALA A 1 204 ? -8.289 6.604 17.722 1.00 81.25 204 ALA A C 1
ATOM 1621 O O . ALA A 1 204 ? -7.365 7.275 17.264 1.00 81.25 204 ALA A O 1
ATOM 1622 N N . GLY A 1 205 ? -9.340 7.180 18.315 1.00 80.44 205 GLY A N 1
ATOM 1623 C CA . GLY A 1 205 ? -9.547 8.631 18.353 1.00 80.44 205 GLY A CA 1
ATOM 1624 C C . GLY A 1 205 ? -9.796 9.249 16.971 1.00 80.44 205 GLY A C 1
ATOM 1625 O O . GLY A 1 205 ? -9.607 10.450 16.788 1.00 80.44 205 GLY A O 1
ATOM 1626 N N . LEU A 1 206 ? -10.185 8.436 15.985 1.00 84.19 206 LEU A N 1
ATOM 1627 C CA . LEU A 1 206 ? -10.523 8.876 14.631 1.00 84.19 206 LEU A CA 1
ATOM 1628 C C . LEU A 1 206 ? -12.021 9.146 14.467 1.00 84.19 206 LEU A C 1
ATOM 1630 O O . LEU A 1 206 ? -12.401 9.843 13.535 1.00 84.19 206 LEU A O 1
ATOM 1634 N N . ALA A 1 207 ? -12.875 8.644 15.358 1.00 79.19 207 ALA A N 1
ATOM 1635 C CA . ALA A 1 207 ? -14.299 8.966 15.389 1.00 79.19 207 ALA A CA 1
ATOM 1636 C C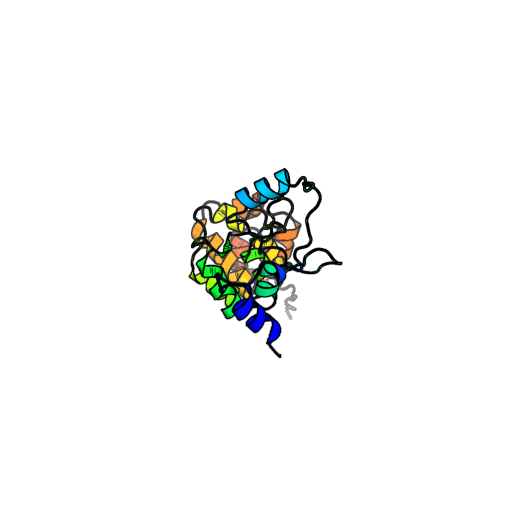 . ALA A 1 207 ? -14.658 9.696 16.690 1.00 79.19 207 ALA A C 1
ATOM 1638 O O . ALA A 1 207 ? -14.250 9.276 17.769 1.00 79.19 207 ALA A O 1
ATOM 1639 N N . ALA A 1 208 ? -15.436 10.777 16.584 1.00 65.88 208 ALA A N 1
ATOM 1640 C CA . ALA A 1 208 ? -15.833 11.600 17.731 1.00 65.88 208 ALA A CA 1
ATOM 1641 C C . ALA A 1 208 ? -16.936 10.958 18.593 1.00 65.88 208 ALA A C 1
ATOM 1643 O O . ALA A 1 208 ? -17.048 11.260 19.776 1.00 65.88 208 ALA A O 1
ATOM 1644 N N . MET A 1 209 ? -17.750 10.069 18.017 1.00 64.81 209 MET A N 1
ATOM 1645 C CA . MET A 1 209 ? -18.848 9.400 18.714 1.00 64.81 209 MET A CA 1
ATOM 1646 C C . MET A 1 209 ? -18.771 7.892 18.530 1.00 64.81 209 MET A C 1
ATOM 1648 O O . MET A 1 209 ? -18.510 7.399 17.431 1.00 64.81 209 MET A O 1
ATOM 1652 N N . HIS A 1 210 ? -19.043 7.163 19.611 1.00 64.38 210 HIS A N 1
ATOM 1653 C CA . HIS A 1 210 ? -19.156 5.714 19.561 1.00 64.38 210 HIS A CA 1
ATOM 1654 C C . HIS A 1 210 ? -20.366 5.318 18.687 1.00 64.38 210 HIS A C 1
ATOM 1656 O O . HIS A 1 210 ? -21.425 5.943 18.803 1.00 64.38 210 HIS A O 1
ATOM 1662 N N . PRO A 1 211 ? -20.268 4.285 17.828 1.00 61.78 211 PRO A N 1
ATOM 1663 C CA . PRO A 1 211 ? -21.349 3.904 16.914 1.00 61.78 211 PRO A CA 1
ATOM 1664 C C . PRO A 1 211 ? -22.685 3.592 17.607 1.00 61.78 211 PRO A C 1
ATOM 1666 O O . PRO A 1 211 ? -23.734 3.866 17.034 1.00 61.78 211 PRO A O 1
ATOM 1669 N N . THR A 1 212 ? -22.672 3.104 18.852 1.00 62.03 212 THR A N 1
ATOM 1670 C CA . THR A 1 212 ? -23.906 2.875 19.634 1.00 62.03 212 THR A CA 1
ATOM 1671 C C . THR A 1 212 ? -24.604 4.168 20.066 1.00 62.03 212 THR A C 1
ATOM 1673 O O . THR A 1 212 ? -25.817 4.169 20.244 1.00 62.03 212 THR A O 1
ATOM 1676 N N . LEU A 1 213 ? -23.876 5.283 20.196 1.00 56.31 213 LEU A N 1
ATOM 1677 C CA . LEU A 1 213 ? -24.450 6.589 20.538 1.00 56.31 213 LEU A CA 1
ATOM 1678 C C . LEU A 1 213 ? -25.051 7.290 19.314 1.00 56.31 213 LEU A C 1
ATOM 1680 O O . LEU A 1 213 ? -25.977 8.081 19.457 1.00 56.31 213 LEU A O 1
ATOM 1684 N N . ARG A 1 214 ? -24.580 6.958 18.105 1.00 53.66 214 ARG A N 1
ATOM 1685 C CA . ARG A 1 214 ? -25.048 7.559 16.844 1.00 53.66 214 ARG A CA 1
ATOM 1686 C C . ARG A 1 214 ? -26.505 7.207 16.508 1.00 53.66 214 ARG A C 1
ATOM 1688 O O . ARG A 1 214 ? -27.160 7.966 15.803 1.00 53.66 214 ARG A O 1
ATOM 1695 N N . TYR A 1 215 ? -27.001 6.085 17.031 1.00 51.44 215 TYR A N 1
ATOM 1696 C CA . TYR A 1 215 ? -28.387 5.619 16.883 1.00 51.44 215 TYR A CA 1
ATOM 1697 C C . TYR A 1 215 ? -29.212 5.748 18.172 1.00 51.44 215 TYR A C 1
ATOM 1699 O O . TYR A 1 215 ? -30.350 5.289 18.219 1.00 51.44 215 TYR A O 1
ATOM 1707 N N . SER A 1 216 ? -28.664 6.373 19.221 1.00 47.38 216 SER A N 1
ATOM 1708 C CA . SER A 1 216 ? -29.432 6.651 20.434 1.00 47.38 216 SER A CA 1
ATOM 1709 C C . SER A 1 216 ? -30.510 7.702 20.127 1.00 47.38 216 SER A C 1
ATOM 1711 O O . SER A 1 216 ? -30.170 8.761 19.582 1.00 47.38 216 SER A O 1
ATOM 1713 N N . PRO A 1 217 ? -31.788 7.472 20.495 1.00 53.22 217 PRO A N 1
ATOM 1714 C CA . PRO A 1 217 ? -32.863 8.450 20.315 1.00 53.22 217 PRO A CA 1
ATOM 1715 C C . PRO A 1 217 ? -32.498 9.824 20.889 1.00 53.22 217 PRO A C 1
ATOM 1717 O O . PRO A 1 217 ? -32.805 10.845 20.282 1.00 53.22 217 PRO A O 1
ATOM 1720 N N . TYR A 1 218 ? -31.736 9.833 21.986 1.00 51.00 218 TYR A N 1
ATOM 1721 C CA . TYR A 1 218 ? -31.295 11.026 22.710 1.00 51.00 218 TYR A CA 1
ATOM 1722 C C . TYR A 1 218 ? -30.262 11.887 21.966 1.00 51.00 218 TYR A C 1
ATOM 1724 O O . TYR A 1 218 ? -30.121 13.064 22.280 1.00 51.00 218 TYR A O 1
ATOM 1732 N N . TYR A 1 219 ? -29.555 11.334 20.975 1.00 48.84 219 TYR A N 1
ATOM 1733 C CA . TYR A 1 219 ? -28.516 12.042 20.210 1.00 48.84 219 TYR A CA 1
ATOM 1734 C C . TYR A 1 219 ? -28.847 12.193 18.719 1.00 48.84 219 TYR A C 1
ATOM 1736 O O . TYR A 1 219 ? -28.138 12.892 17.998 1.00 48.84 219 TYR A O 1
ATOM 1744 N N . SER A 1 220 ? -29.934 11.577 18.244 1.00 45.28 220 SER A N 1
ATOM 1745 C CA . SER A 1 220 ? -30.319 11.568 16.824 1.00 45.28 220 SER A CA 1
ATOM 1746 C C . SER A 1 220 ? -31.006 12.849 16.322 1.00 45.28 220 SER A C 1
ATOM 1748 O O . SER A 1 220 ? -31.445 12.896 15.176 1.00 45.28 220 SER A O 1
ATOM 1750 N N . GLY A 1 221 ? -31.136 13.892 17.150 1.00 49.16 221 GLY A N 1
ATOM 1751 C CA . GLY A 1 221 ? -31.744 15.169 16.750 1.00 49.16 221 GLY A CA 1
ATOM 1752 C C . GLY A 1 221 ? -33.230 15.096 16.372 1.00 49.16 221 GLY A C 1
ATOM 1753 O O . GLY A 1 221 ? -33.829 16.122 16.055 1.00 49.16 221 GLY A O 1
ATOM 1754 N N . LYS A 1 222 ? -33.868 13.920 16.441 1.00 44.16 222 LYS A N 1
ATOM 1755 C CA . LYS A 1 222 ? -35.324 13.821 16.398 1.00 44.16 222 LYS A CA 1
ATOM 1756 C C . LYS A 1 222 ? -35.858 14.350 17.721 1.00 44.16 222 LYS A C 1
ATOM 1758 O O . LYS A 1 222 ? -35.864 13.634 18.716 1.00 44.16 222 LYS A O 1
ATOM 1763 N N . ARG A 1 223 ? -36.284 15.619 17.713 1.00 42.28 223 ARG A N 1
ATOM 1764 C CA . ARG A 1 223 ? -37.188 16.179 18.721 1.00 42.28 223 ARG A CA 1
ATOM 1765 C C . ARG A 1 223 ? -38.274 15.142 18.993 1.00 42.28 223 ARG A C 1
ATOM 1767 O O . ARG A 1 223 ? -39.108 14.880 18.129 1.00 42.28 223 ARG A O 1
ATOM 1774 N N . THR A 1 224 ? -38.248 14.557 20.180 1.00 43.53 224 THR A N 1
ATOM 1775 C CA . THR A 1 224 ? -39.421 13.960 20.799 1.00 43.53 224 THR A CA 1
ATOM 1776 C C . THR A 1 224 ? -40.450 15.082 20.900 1.00 43.53 224 THR A C 1
ATOM 1778 O O . THR A 1 224 ? -40.369 15.935 21.779 1.00 43.53 224 THR A O 1
ATOM 1781 N N .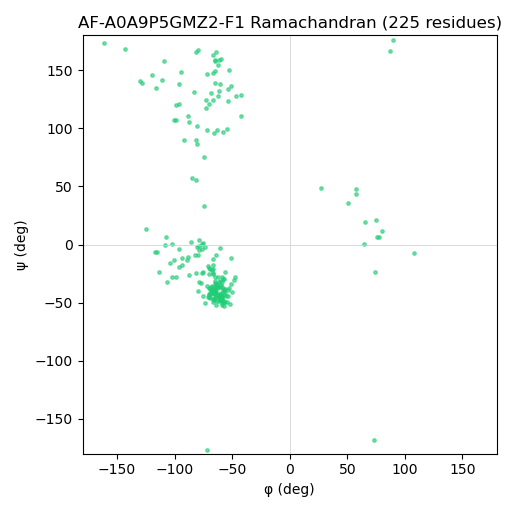 LEU A 1 225 ? -41.368 15.147 19.935 1.00 42.25 225 LEU A N 1
ATOM 1782 C CA . LEU A 1 225 ? -42.636 15.841 20.115 1.00 42.25 225 LEU A CA 1
ATOM 1783 C C . LEU A 1 225 ? -43.382 15.047 21.187 1.00 42.25 225 LEU A C 1
ATOM 1785 O O . LEU A 1 225 ? -43.943 13.992 20.904 1.00 42.25 225 LEU A O 1
ATOM 1789 N N . MET A 1 226 ? -43.272 15.505 22.432 1.00 35.25 226 MET A N 1
ATOM 1790 C CA . MET A 1 226 ? -44.192 15.115 23.491 1.00 35.25 226 MET A CA 1
ATOM 1791 C C . MET A 1 226 ? -45.516 15.831 23.214 1.00 35.25 226 MET A C 1
ATOM 1793 O O . MET A 1 226 ? -45.540 17.062 23.169 1.00 35.25 226 MET A O 1
ATOM 1797 N N . TYR A 1 227 ? -46.565 15.047 22.975 1.00 39.25 227 TYR A N 1
ATOM 1798 C CA . TYR A 1 227 ? -47.956 15.452 23.167 1.00 39.25 227 TYR A CA 1
ATOM 1799 C C . TYR A 1 227 ? -48.411 14.941 24.529 1.00 39.25 227 TYR A C 1
ATOM 1801 O O . TYR A 1 227 ? -47.995 13.810 24.878 1.00 39.25 227 TYR A O 1
#

Solvent-accessible surface area (backbone atoms only — not comparable to full-atom values): 12961 Å² total; per-residue (Å²): 136,80,78,58,64,64,59,59,48,45,55,64,67,74,71,70,58,96,75,69,65,82,82,74,73,74,79,71,75,74,90,51,64,25,80,26,48,68,54,24,28,53,53,40,51,74,71,66,55,52,71,88,61,76,60,50,95,64,31,50,91,93,72,42,50,54,73,66,52,44,38,36,52,69,42,35,57,72,64,46,52,72,54,48,77,81,45,62,84,48,51,47,48,17,14,40,75,72,18,38,19,45,45,44,50,19,39,61,52,62,11,61,67,48,46,51,50,40,69,68,65,47,76,60,91,63,44,68,59,55,43,50,27,46,29,24,27,68,63,76,42,56,22,36,52,31,42,22,20,64,50,61,45,47,66,65,31,50,52,54,53,51,52,52,45,61,75,28,64,81,69,47,42,35,54,48,55,62,76,59,45,53,74,66,34,53,49,30,41,61,74,37,59,53,77,92,44,35,61,60,33,26,70,39,70,63,36,97,60,52,62,77,53,66,72,30,71,92,64,55,78,61,75,78,80,80,128

Nearest PDB structures (foldseek):
  4oav-assembly1_D  TM=5.282E-01  e=1.225E-01  Homo sapiens
  4oav-assembly1_B  TM=5.329E-01  e=2.116E-01  Homo sapiens
  9goa-assembly1_D  TM=5.525E-01  e=2.713E-01  Latrodectus tredecimguttatus
  9bor-assembly1_A  TM=4.070E-01  e=1.353E-01  Homo sapiens
  6uz8-assembly1_A  TM=3.208E-01  e=2.672E+00  Homo sapiens

Radius of gyration: 21.09 Å; Cα contacts (8 Å, |Δi|>4): 285; chains: 1; bounding box: 70×35×54 Å